Protein AF-A0A813B7T8-F1 (afdb_monomer)

Radius of gyration: 35.09 Å; Cα contacts (8 Å, |Δi|>4): 91; chains: 1; bounding box: 96×83×102 Å

Organism: NCBI:txid1628268

Solvent-accessible surface area (backbone atoms only — not comparable to full-atom values): 11873 Å² total; per-residue (Å²): 136,86,87,90,90,82,89,86,90,88,86,82,91,86,83,85,88,79,93,78,91,80,88,78,88,69,75,72,79,74,74,77,79,78,48,71,67,61,52,51,54,51,50,45,54,50,50,44,50,49,47,52,53,43,45,52,53,26,47,54,49,45,55,53,49,50,57,48,29,74,74,40,53,82,84,36,57,78,49,55,68,56,54,49,52,44,52,54,46,53,54,51,45,54,43,56,32,50,39,92,95,56,81,67,40,56,66,61,51,53,52,46,66,63,15,71,78,39,75,65,48,39,52,51,51,43,62,75,43,48,84,48,41,62,54,54,43,47,53,48,43,73,58,41,49,66,55,41,52,50,41,34,49,51,28,49,52,51,48,53,52,53,52,50,50,56,50,50,61,68,51,66,78,73,65,83,78,75,81,79,78,81,78,76,80,81,78,81,86,82,83,133

Mean predicted aligned error: 14.73 Å

Nearest PDB structures (foldseek):
  5vlr-assembly2_B  TM=2.872E-01  e=6.412E-01  Homo sapiens
  8ts8-assembly1_B  TM=2.876E-01  e=8.250E-01  Homo sapiens
  6g6w-assembly1_B  TM=3.194E-01  e=1.235E+00  Bos taurus
  6ocu-assembly1_B  TM=2.953E-01  e=1.009E+00  Bos taurus
  9gcf-assembly1_B  TM=2.841E-01  e=1.174E+00  Bos taurus

pLDDT: mean 78.93, std 23.01, range [30.59, 97.62]

Sequence (192 aa):
MPCHTRQQGRQEATGEKPAGKQGGNGKGKAKPKSSAASKHNKEQEKKAKELLCMLERSQQIVDRVVGEADRFPSEWTWCKPLLQEFRCKQEEFQKTLNPAGAEDLTEFINEFRLSIITPAALKDLKKNHKDNYFQLLSVFIDRCNSICEQMNHTASKIDNMAKAMMTASAGSVAGTPKPKKKTRKATGLVKQ

Secondary structure (DSSP, 8-state):
-----------------------------------HHHHHHHHHHHHHHHHHHHHHHHHHHHHHHHHHHHHSTTTTTTHHHHHHHHHHHHHHHHHHHS-TTS---HHHHHHHHHHTT-HHHHHHHHHHHTTHHHHHHHHHHHHHHHHHHHHHHHHHHHHHHHHHHHHHHHHTTS------------PPP---

Structure (mmCIF, N/CA/C/O backbone):
data_AF-A0A813B7T8-F1
#
_entry.id   AF-A0A813B7T8-F1
#
loop_
_atom_site.group_PDB
_atom_site.id
_atom_site.type_symbol
_atom_site.label_atom_id
_atom_site.label_alt_id
_atom_site.label_comp_id
_atom_site.label_asym_id
_atom_site.label_entity_id
_atom_site.label_seq_id
_atom_site.pdbx_PDB_ins_code
_atom_site.Cartn_x
_atom_site.Cartn_y
_atom_site.Cartn_z
_atom_site.occupancy
_atom_site.B_iso_or_equiv
_atom_site.auth_seq_id
_atom_site.auth_comp_id
_atom_site.auth_asym_id
_atom_site.auth_atom_id
_atom_site.pdbx_PDB_model_num
ATOM 1 N N . MET A 1 1 ? -6.496 53.413 29.554 1.00 43.94 1 MET A N 1
ATOM 2 C CA . MET A 1 1 ? -5.719 54.314 30.443 1.00 43.94 1 MET A CA 1
ATOM 3 C C . MET A 1 1 ? -6.708 55.311 31.037 1.00 43.94 1 MET A C 1
ATOM 5 O O . MET A 1 1 ? -7.502 55.771 30.222 1.00 43.94 1 MET A O 1
ATOM 9 N N . PRO A 1 2 ? -6.765 55.604 32.359 1.00 46.81 2 PRO A N 1
ATOM 10 C CA . PRO A 1 2 ? -5.701 55.613 33.396 1.00 46.81 2 PRO A CA 1
ATOM 11 C C . PRO A 1 2 ? -5.949 54.609 34.566 1.00 46.81 2 PRO A C 1
ATOM 13 O O . PRO A 1 2 ? -7.071 54.148 34.728 1.00 46.81 2 PRO A O 1
ATOM 16 N N . CYS A 1 3 ? -4.963 54.027 35.278 1.00 33.94 3 CYS A N 1
ATOM 17 C CA . CYS A 1 3 ? -3.905 54.535 36.197 1.00 33.94 3 CYS A CA 1
ATOM 18 C C . CYS A 1 3 ? -4.458 55.022 37.567 1.00 33.94 3 CYS A C 1
ATOM 20 O O . CYS A 1 3 ? -5.047 56.090 37.629 1.00 33.94 3 CYS A O 1
ATOM 22 N N . HIS A 1 4 ? -4.544 54.150 38.589 1.00 43.06 4 HIS A N 1
ATOM 23 C CA . HIS A 1 4 ? -3.611 53.919 39.728 1.00 43.06 4 HIS A CA 1
ATOM 24 C C . HIS A 1 4 ? -3.682 54.924 40.908 1.00 43.06 4 HIS A C 1
ATOM 26 O O . HIS A 1 4 ? -3.376 56.099 40.735 1.00 43.06 4 HIS A O 1
ATOM 32 N N . THR A 1 5 ? -3.915 54.393 42.128 1.00 45.44 5 THR A N 1
ATOM 33 C CA . THR A 1 5 ? -3.073 54.511 43.362 1.00 45.44 5 THR A CA 1
ATOM 34 C C . THR A 1 5 ? -3.855 54.795 44.662 1.00 45.44 5 THR A C 1
ATOM 36 O O . THR A 1 5 ? -4.461 55.854 44.782 1.00 45.44 5 THR A O 1
ATOM 39 N N . ARG A 1 6 ? -3.720 53.914 45.678 1.00 37.28 6 ARG A N 1
ATOM 40 C CA . ARG A 1 6 ? -3.535 54.237 47.126 1.00 37.28 6 ARG A CA 1
ATOM 41 C C . ARG A 1 6 ? -3.150 52.945 47.893 1.00 37.28 6 ARG A C 1
ATOM 43 O O . ARG A 1 6 ? -3.913 51.991 47.841 1.00 37.28 6 ARG A O 1
ATOM 50 N N . GLN A 1 7 ? -1.883 52.739 48.301 1.00 39.69 7 GLN A N 1
ATOM 51 C CA . GLN A 1 7 ? -1.294 52.972 49.652 1.00 39.69 7 GLN A CA 1
ATOM 52 C C . GLN A 1 7 ? -2.130 52.398 50.817 1.00 39.69 7 GLN A C 1
ATOM 54 O O . GLN A 1 7 ? -3.322 52.658 50.854 1.00 39.69 7 GLN A O 1
ATOM 59 N N . GLN A 1 8 ? -1.625 51.731 51.865 1.00 39.25 8 GLN A N 1
ATOM 60 C CA . GLN A 1 8 ? -0.298 51.292 52.341 1.00 39.25 8 GLN A CA 1
ATOM 61 C C . GLN A 1 8 ? -0.569 50.484 53.641 1.00 39.25 8 GLN A C 1
ATOM 63 O O . GLN A 1 8 ? -1.539 50.786 54.332 1.00 39.25 8 GLN A O 1
ATOM 68 N N . GLY A 1 9 ? 0.274 49.520 54.029 1.00 32.94 9 GLY A N 1
ATOM 69 C CA . GLY A 1 9 ? 0.155 48.858 55.339 1.00 32.94 9 GLY A CA 1
ATOM 70 C C . GLY A 1 9 ? 1.194 47.761 55.567 1.00 32.94 9 GLY A C 1
ATOM 71 O O . GLY A 1 9 ? 1.014 46.629 55.144 1.00 32.94 9 GLY A O 1
ATOM 72 N N . ARG A 1 10 ? 2.301 48.143 56.204 1.00 34.12 10 ARG A N 1
ATOM 73 C CA . ARG A 1 10 ? 3.525 47.387 56.507 1.00 34.12 10 ARG A CA 1
ATOM 74 C C . ARG A 1 10 ? 3.410 46.700 57.874 1.00 34.12 10 ARG A C 1
ATOM 76 O O . ARG A 1 10 ? 3.068 47.391 58.824 1.00 34.12 10 ARG A O 1
ATOM 83 N N . GLN A 1 11 ? 3.801 45.429 57.993 1.00 40.53 11 GLN A N 1
ATOM 84 C CA . GLN A 1 11 ? 4.390 44.848 59.213 1.00 40.53 11 GLN A CA 1
ATOM 85 C C . GLN A 1 11 ? 5.436 43.783 58.833 1.00 40.53 11 GLN A C 1
ATOM 87 O O . GLN A 1 11 ? 5.240 42.994 57.912 1.00 40.53 11 GLN A O 1
ATOM 92 N N . GLU A 1 12 ? 6.579 43.854 59.512 1.00 34.75 12 GLU A N 1
ATOM 93 C CA . GLU A 1 12 ? 7.837 43.138 59.284 1.00 34.75 12 GLU A CA 1
ATOM 94 C C . GLU A 1 12 ? 8.031 41.941 60.232 1.00 34.75 12 GLU A C 1
ATOM 96 O O . GLU A 1 12 ? 7.598 41.977 61.377 1.00 34.75 12 GLU A O 1
ATOM 101 N N . ALA A 1 13 ? 8.810 40.976 59.727 1.00 37.22 13 ALA A N 1
ATOM 102 C CA . ALA A 1 13 ? 9.841 40.161 60.384 1.00 37.22 13 ALA A CA 1
ATOM 103 C C . ALA A 1 13 ? 9.493 39.183 61.526 1.00 37.22 13 ALA A C 1
ATOM 105 O O . ALA A 1 13 ? 9.175 39.556 62.648 1.00 37.22 13 ALA A O 1
ATOM 106 N N . THR A 1 14 ? 9.734 37.901 61.234 1.00 34.16 14 THR A N 1
ATOM 107 C CA . THR A 1 14 ? 10.531 36.875 61.963 1.00 34.16 14 THR A CA 1
ATOM 108 C C . THR A 1 14 ? 10.205 35.553 61.245 1.00 34.16 14 THR A C 1
ATOM 110 O O . THR A 1 14 ? 9.059 35.313 60.897 1.00 34.16 14 THR A O 1
ATOM 113 N N . GLY A 1 15 ? 11.106 34.686 60.804 1.00 30.59 15 GLY A N 1
ATOM 114 C CA . GLY A 1 15 ? 12.371 34.230 61.351 1.00 30.59 15 GLY A CA 1
ATOM 115 C C . GLY A 1 15 ? 12.333 32.698 61.222 1.00 30.59 15 GLY A C 1
ATOM 116 O O . GLY A 1 15 ? 11.360 32.076 61.623 1.00 30.59 15 GLY A O 1
ATOM 117 N N . GLU A 1 16 ? 13.375 32.127 60.623 1.00 33.06 16 GLU A N 1
ATOM 118 C CA . GLU A 1 16 ? 13.774 30.711 60.702 1.00 33.06 16 GLU A CA 1
ATOM 119 C C . GLU A 1 16 ? 13.027 29.607 59.921 1.00 33.06 16 GLU A C 1
ATOM 121 O O . GLU A 1 16 ? 11.905 29.180 60.173 1.00 33.06 16 GLU A O 1
ATOM 126 N N . LYS A 1 17 ? 13.810 29.042 58.997 1.00 46.12 17 LYS A N 1
ATOM 127 C CA . LYS A 1 17 ? 13.754 27.674 58.478 1.00 46.12 17 LYS A CA 1
ATOM 128 C C . LYS A 1 17 ? 14.126 26.699 59.609 1.00 46.12 17 LYS A C 1
ATOM 130 O O . LYS A 1 17 ? 15.124 26.954 60.278 1.00 46.12 17 LYS A O 1
ATOM 135 N N . PRO A 1 18 ? 13.516 25.504 59.672 1.00 43.66 18 PRO A N 1
ATOM 136 C CA . PRO A 1 18 ? 14.306 24.326 60.012 1.00 43.66 18 PRO A CA 1
ATOM 137 C C . PRO A 1 18 ? 14.247 23.269 58.911 1.00 43.66 18 PRO A C 1
ATOM 139 O O . PRO A 1 18 ? 13.221 22.994 58.290 1.00 43.66 18 PRO A O 1
ATOM 142 N N . ALA A 1 19 ? 15.410 22.672 58.678 1.00 45.69 19 ALA A N 1
ATOM 143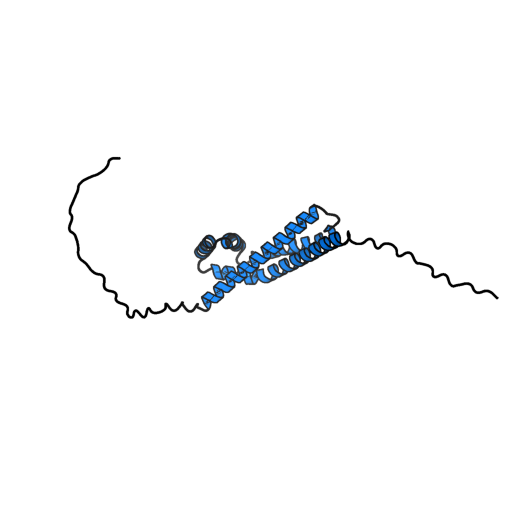 C CA . ALA A 1 19 ? 15.578 21.467 57.894 1.00 45.69 19 ALA A CA 1
ATOM 144 C C . ALA A 1 19 ? 14.919 20.274 58.604 1.00 45.69 19 ALA A C 1
ATOM 146 O O . ALA A 1 19 ? 15.177 20.024 59.777 1.00 45.69 19 ALA A O 1
ATOM 147 N N . GLY A 1 20 ? 14.132 19.498 57.859 1.00 34.22 20 GLY A N 1
ATOM 148 C CA . GLY A 1 20 ? 13.599 18.209 58.288 1.00 34.22 20 GLY A CA 1
ATOM 149 C C . GLY A 1 20 ? 13.654 17.206 57.141 1.00 34.22 20 GLY A C 1
ATOM 150 O O . GLY A 1 20 ? 12.730 17.105 56.341 1.00 34.22 20 GLY A O 1
ATOM 151 N N . LYS A 1 21 ? 14.767 16.471 57.041 1.00 43.16 21 LYS A N 1
ATOM 152 C CA . LYS A 1 21 ? 14.842 15.188 56.331 1.00 43.16 21 LYS A CA 1
ATOM 153 C C . LYS A 1 21 ? 14.164 14.143 57.219 1.00 43.16 21 LYS A C 1
ATOM 155 O O . LYS A 1 21 ? 14.711 13.865 58.276 1.00 43.16 21 LYS A O 1
ATOM 160 N N . GLN A 1 22 ? 13.084 13.510 56.759 1.00 35.53 22 GLN A N 1
ATOM 161 C CA . GLN A 1 22 ? 12.871 12.061 56.917 1.00 35.53 22 GLN A CA 1
ATOM 162 C C . GLN A 1 22 ? 11.582 11.581 56.235 1.00 35.53 22 GLN A C 1
ATOM 164 O O . GLN A 1 22 ? 10.497 12.089 56.485 1.00 35.53 22 GLN A O 1
ATOM 169 N N . GLY A 1 23 ? 11.724 10.524 55.431 1.00 39.44 23 GLY A N 1
ATOM 170 C CA . GLY A 1 23 ? 10.791 9.397 55.495 1.00 39.44 23 GLY A CA 1
ATOM 171 C C . GLY A 1 23 ? 9.448 9.520 54.780 1.00 39.44 23 GLY A C 1
ATOM 172 O O . GLY A 1 23 ? 8.429 9.170 55.356 1.00 39.44 23 GLY A O 1
ATOM 173 N N . GLY A 1 24 ? 9.426 9.927 53.511 1.00 34.28 24 GLY A N 1
ATOM 174 C CA . GLY A 1 24 ? 8.257 9.735 52.650 1.00 34.28 24 GLY A CA 1
ATOM 175 C C . GLY A 1 24 ? 8.488 8.587 51.677 1.00 34.28 24 GLY A C 1
ATOM 176 O O . GLY A 1 24 ? 8.943 8.827 50.562 1.00 34.28 24 GLY A O 1
ATOM 177 N N . ASN A 1 25 ? 8.194 7.351 52.090 1.00 41.69 25 ASN A N 1
ATOM 178 C CA . ASN A 1 25 ? 8.176 6.169 51.226 1.00 41.69 25 ASN A CA 1
ATOM 179 C C . ASN A 1 25 ? 7.028 6.321 50.207 1.00 41.69 25 ASN A C 1
ATOM 181 O O . ASN A 1 25 ? 5.926 5.798 50.376 1.00 41.69 25 ASN A O 1
ATOM 185 N N . GLY A 1 26 ? 7.260 7.145 49.187 1.00 43.03 26 GLY A N 1
ATOM 186 C CA . GLY A 1 26 ? 6.320 7.418 48.117 1.00 43.03 26 GLY A CA 1
ATOM 187 C C . GLY A 1 26 ? 6.171 6.169 47.272 1.00 43.03 26 GLY A C 1
ATOM 188 O O . GLY A 1 26 ? 6.999 5.921 46.400 1.00 43.03 26 GLY A O 1
ATOM 189 N N . LYS A 1 27 ? 5.117 5.393 47.567 1.00 47.03 27 LYS A N 1
ATOM 190 C CA . LYS A 1 27 ? 4.526 4.353 46.716 1.00 47.03 27 LYS A CA 1
ATOM 191 C C . LYS A 1 27 ? 4.869 4.623 45.254 1.00 47.03 27 LYS A C 1
ATOM 193 O O . LYS A 1 27 ? 4.259 5.486 44.618 1.00 47.03 27 LYS A O 1
ATOM 198 N N . GLY A 1 28 ? 5.843 3.879 44.731 1.00 46.25 28 GLY A N 1
ATOM 199 C CA . GLY A 1 28 ? 6.090 3.828 43.303 1.00 46.25 28 GLY A CA 1
ATOM 200 C C . GLY A 1 28 ? 4.764 3.486 42.645 1.00 46.25 28 GLY A C 1
ATOM 201 O O . GLY A 1 28 ? 4.189 2.434 42.926 1.00 46.25 28 GLY A O 1
ATOM 202 N N . LYS A 1 29 ? 4.229 4.410 41.839 1.00 47.47 29 LYS A N 1
ATOM 203 C CA . LYS A 1 29 ? 3.073 4.141 40.986 1.00 47.47 29 LYS A CA 1
ATOM 204 C C . LYS A 1 29 ? 3.442 2.925 40.145 1.00 47.47 29 LYS A C 1
ATOM 206 O O . LYS A 1 29 ? 4.215 3.046 39.196 1.00 47.47 29 LYS A O 1
ATOM 211 N N . ALA A 1 30 ? 2.936 1.754 40.528 1.00 57.75 30 ALA A N 1
ATOM 212 C CA . ALA A 1 30 ? 3.062 0.557 39.726 1.00 57.75 30 ALA A CA 1
ATOM 213 C C . ALA A 1 30 ? 2.474 0.898 38.356 1.00 57.75 30 ALA A C 1
ATOM 215 O O . ALA A 1 30 ? 1.293 1.233 38.241 1.00 57.75 30 ALA A O 1
ATOM 216 N N . LYS A 1 31 ? 3.333 0.903 37.330 1.00 59.47 31 LYS A N 1
ATOM 217 C CA . LYS A 1 31 ? 2.910 1.045 35.936 1.00 59.47 31 LYS A CA 1
ATOM 218 C C . LYS A 1 31 ? 1.777 0.033 35.716 1.00 59.47 31 LYS A C 1
ATOM 220 O O . LYS A 1 31 ? 1.976 -1.134 36.064 1.00 59.47 31 LYS A O 1
ATOM 225 N N . PRO A 1 32 ? 0.615 0.437 35.178 1.00 53.53 32 PRO A N 1
ATOM 226 C CA . PRO A 1 32 ? -0.471 -0.501 34.939 1.00 53.53 32 PRO A CA 1
ATOM 227 C C . PRO A 1 32 ? 0.061 -1.657 34.090 1.00 53.53 32 PRO A C 1
ATOM 229 O O . PRO A 1 32 ? 0.674 -1.427 33.042 1.00 53.53 32 PRO A O 1
ATOM 232 N N . LYS A 1 33 ? -0.124 -2.898 34.557 1.00 59.72 33 LYS A N 1
ATOM 233 C CA . LYS A 1 33 ? 0.150 -4.099 33.761 1.00 59.72 33 LYS A CA 1
ATOM 234 C C . LYS A 1 33 ? -0.740 -3.995 32.521 1.00 59.72 33 LYS A C 1
ATOM 236 O O . LYS A 1 33 ? -1.956 -4.098 32.629 1.00 59.72 33 LYS A O 1
ATOM 241 N N . SER A 1 34 ? -0.136 -3.703 31.369 1.00 62.03 34 SER A N 1
ATOM 242 C CA . SER A 1 34 ? -0.833 -3.652 30.081 1.00 62.03 34 SER A CA 1
ATOM 243 C C . SER A 1 34 ? -1.629 -4.948 29.903 1.00 62.03 34 SER A C 1
ATOM 245 O O . SER A 1 34 ? -1.054 -6.038 29.968 1.00 62.03 34 SER A O 1
ATOM 247 N N . SER A 1 35 ? -2.950 -4.822 29.754 1.00 77.94 35 SER A N 1
ATOM 248 C CA . SER A 1 35 ? -3.846 -5.956 29.529 1.00 77.94 35 SER A CA 1
ATOM 249 C C . SER A 1 35 ? -3.524 -6.633 28.192 1.00 77.94 35 SER A C 1
ATOM 251 O O . SER A 1 35 ? -3.005 -5.995 27.274 1.00 77.94 35 SER A O 1
ATOM 253 N N . ALA A 1 36 ? -3.837 -7.925 28.056 1.00 75.69 36 ALA A N 1
ATOM 254 C CA . ALA A 1 36 ? -3.614 -8.663 26.809 1.00 75.69 36 ALA A CA 1
ATOM 255 C C . ALA A 1 36 ? -4.316 -7.995 25.606 1.00 75.69 36 ALA A C 1
ATOM 257 O O . ALA A 1 36 ? -3.698 -7.827 24.558 1.00 75.69 36 ALA A O 1
ATOM 258 N N . ALA A 1 37 ? -5.542 -7.493 25.801 1.00 75.81 37 ALA A N 1
ATOM 259 C CA . ALA A 1 37 ? -6.275 -6.719 24.796 1.00 75.81 37 ALA A CA 1
ATOM 260 C C . ALA A 1 37 ? -5.533 -5.433 24.381 1.00 75.81 37 ALA A C 1
ATOM 262 O O . ALA A 1 37 ? -5.441 -5.109 23.202 1.00 75.81 37 ALA A O 1
ATOM 263 N N . SER A 1 38 ? -4.913 -4.726 25.333 1.00 82.44 38 SER A N 1
ATOM 264 C CA . SER A 1 38 ? -4.112 -3.532 25.033 1.00 82.44 38 SER A CA 1
ATOM 265 C C . SER A 1 38 ? -2.864 -3.847 24.199 1.00 82.44 38 SER A C 1
ATOM 267 O O . SER A 1 38 ? -2.454 -3.003 23.399 1.00 82.44 38 SER A O 1
ATOM 269 N N . LYS A 1 39 ? -2.257 -5.030 24.368 1.00 86.88 39 LYS A N 1
ATOM 270 C CA . LYS A 1 39 ? -1.124 -5.469 23.538 1.00 86.88 39 LYS A CA 1
ATOM 271 C C . LYS A 1 39 ? -1.574 -5.840 22.128 1.00 86.88 39 LYS A C 1
ATOM 273 O O . LYS A 1 39 ? -1.001 -5.320 21.177 1.00 86.88 39 LYS A O 1
ATOM 278 N N . HIS A 1 40 ? -2.629 -6.644 22.010 1.00 89.00 40 HIS A N 1
ATOM 279 C CA . HIS A 1 40 ? -3.184 -7.070 20.724 1.00 89.00 40 HIS A CA 1
ATOM 280 C C . HIS A 1 40 ? -3.592 -5.877 19.845 1.00 89.00 40 HIS A C 1
ATOM 282 O O . HIS A 1 40 ? -3.155 -5.762 18.704 1.00 89.00 40 HIS A O 1
ATOM 288 N N . ASN A 1 41 ? -4.313 -4.909 20.414 1.00 90.81 41 ASN A N 1
ATOM 289 C CA . ASN A 1 41 ? -4.733 -3.698 19.705 1.00 90.81 41 ASN A CA 1
ATOM 290 C C . ASN A 1 41 ? -3.538 -2.868 19.204 1.00 90.81 41 ASN A C 1
ATOM 292 O O . ASN A 1 41 ? -3.554 -2.299 18.112 1.00 90.81 41 ASN A O 1
ATOM 296 N N . LYS A 1 42 ? -2.463 -2.805 19.999 1.00 91.06 42 LYS A N 1
ATOM 297 C CA . LYS A 1 42 ? -1.228 -2.119 19.605 1.00 91.06 42 LYS A CA 1
ATOM 298 C C . LYS A 1 42 ? -0.522 -2.843 18.455 1.00 91.06 42 LYS A C 1
ATOM 300 O O . LYS A 1 42 ? 0.048 -2.180 17.591 1.00 91.06 42 LYS A O 1
ATOM 305 N N . GLU A 1 43 ? -0.547 -4.172 18.446 1.00 94.56 43 GLU A N 1
ATOM 306 C CA . GLU A 1 43 ? 0.011 -4.994 17.369 1.00 94.56 43 GLU A CA 1
ATOM 307 C C . GLU A 1 43 ? -0.793 -4.865 16.074 1.00 94.56 43 GLU A C 1
ATOM 309 O O . GLU A 1 43 ? -0.184 -4.681 15.023 1.00 94.56 43 GLU A O 1
ATOM 314 N N . GLN A 1 44 ? -2.129 -4.857 16.141 1.00 94.38 44 GLN A N 1
ATOM 315 C CA . GLN A 1 44 ? -2.987 -4.613 14.976 1.00 94.38 44 GLN A CA 1
ATOM 316 C C . GLN A 1 44 ? -2.683 -3.255 14.337 1.00 94.38 44 GLN A C 1
ATOM 318 O O . GLN A 1 44 ? -2.382 -3.177 13.150 1.00 94.38 44 GLN A O 1
ATOM 323 N N . GLU A 1 45 ? -2.665 -2.175 15.121 1.00 95.62 45 GLU A N 1
ATOM 324 C CA . GLU A 1 45 ? -2.351 -0.851 14.576 1.00 95.62 45 GLU A CA 1
ATOM 325 C C . GLU A 1 45 ? -0.938 -0.782 13.989 1.00 95.62 45 GLU A C 1
ATOM 327 O O . GLU A 1 45 ? -0.729 -0.168 12.942 1.00 95.62 45 GLU A O 1
ATOM 332 N N . LYS A 1 46 ? 0.036 -1.418 14.649 1.00 96.19 46 LYS A N 1
ATOM 333 C CA . LYS A 1 46 ? 1.403 -1.509 14.136 1.00 96.19 46 LYS A CA 1
ATOM 334 C C . LYS A 1 46 ? 1.425 -2.228 12.784 1.00 96.19 46 LYS A C 1
ATOM 336 O O . LYS A 1 46 ? 1.986 -1.685 11.838 1.00 96.19 46 LYS A O 1
ATOM 341 N N . LYS A 1 47 ? 0.784 -3.392 12.676 1.00 96.94 47 LYS A N 1
ATOM 342 C CA . LYS A 1 47 ? 0.750 -4.186 11.444 1.00 96.94 47 LYS A CA 1
ATOM 343 C C . LYS A 1 47 ? 0.034 -3.446 10.313 1.00 96.94 47 LYS A C 1
ATOM 345 O O . LYS A 1 47 ? 0.544 -3.390 9.202 1.00 96.94 47 LYS A O 1
ATOM 350 N N . ALA A 1 48 ? -1.091 -2.790 10.596 1.00 97.19 48 ALA A N 1
ATOM 351 C CA . ALA A 1 48 ? -1.787 -1.978 9.601 1.00 97.19 48 ALA A CA 1
ATOM 352 C C . ALA A 1 48 ? -0.921 -0.808 9.091 1.00 97.19 48 ALA A C 1
ATOM 354 O O . ALA A 1 48 ? -0.861 -0.562 7.887 1.00 97.19 48 ALA A O 1
ATOM 355 N N . LYS A 1 49 ? -0.192 -0.123 9.986 1.00 96.88 49 LYS A N 1
ATOM 356 C CA . LYS A 1 49 ? 0.785 0.916 9.608 1.00 96.88 49 LYS A CA 1
ATOM 357 C C . LYS A 1 49 ? 1.922 0.358 8.757 1.00 96.88 49 LYS A C 1
ATOM 359 O O . LYS A 1 49 ? 2.330 1.005 7.797 1.00 96.88 49 LYS A O 1
ATOM 364 N N . GLU A 1 50 ? 2.434 -0.822 9.097 1.00 96.75 50 GLU A N 1
ATOM 365 C CA . GLU A 1 50 ? 3.484 -1.495 8.327 1.00 96.75 50 GLU A CA 1
ATOM 366 C C . GLU A 1 50 ? 3.012 -1.834 6.910 1.00 96.75 50 GLU A C 1
ATOM 368 O O . GLU A 1 50 ? 3.740 -1.549 5.960 1.00 96.75 50 GLU A O 1
ATOM 373 N N . LEU A 1 51 ? 1.786 -2.346 6.753 1.00 97.06 51 LEU A N 1
ATOM 374 C CA . LEU A 1 51 ? 1.191 -2.608 5.439 1.00 97.06 51 LEU A CA 1
ATOM 375 C C . LEU A 1 51 ? 1.050 -1.326 4.612 1.00 97.06 51 LEU A C 1
ATOM 377 O O . LEU A 1 51 ? 1.464 -1.300 3.456 1.00 97.06 51 LEU A O 1
ATOM 381 N N . LEU A 1 52 ? 0.543 -0.238 5.198 1.00 95.75 52 LEU A N 1
ATOM 382 C CA . LEU A 1 52 ? 0.450 1.045 4.492 1.00 95.75 52 LEU A CA 1
ATOM 383 C C . LEU A 1 52 ? 1.824 1.598 4.101 1.00 95.75 52 LEU A C 1
ATOM 385 O O . LEU A 1 52 ? 2.020 2.020 2.966 1.00 95.75 52 LEU A O 1
ATOM 389 N N . CYS A 1 53 ? 2.799 1.546 5.007 1.00 95.25 53 CYS A N 1
ATOM 390 C CA . CYS A 1 53 ? 4.169 1.968 4.720 1.00 95.25 53 CYS A CA 1
ATOM 391 C C . CYS A 1 53 ? 4.821 1.118 3.617 1.00 95.25 53 CYS A C 1
ATOM 393 O O . CYS A 1 53 ? 5.633 1.616 2.835 1.00 95.25 53 CYS A O 1
ATOM 395 N N . MET A 1 54 ? 4.492 -0.173 3.559 1.00 95.56 54 MET A N 1
ATOM 396 C CA . MET A 1 54 ? 4.940 -1.078 2.507 1.00 95.56 54 MET A CA 1
ATOM 397 C C . MET A 1 54 ? 4.337 -0.694 1.148 1.00 95.56 54 MET A C 1
ATOM 399 O O . MET A 1 54 ? 5.077 -0.598 0.169 1.00 95.56 54 MET A O 1
ATOM 403 N N . LEU A 1 55 ? 3.032 -0.412 1.095 1.00 95.25 55 LEU A N 1
ATOM 404 C CA . LEU A 1 55 ? 2.353 0.044 -0.121 1.00 95.25 55 LEU A CA 1
ATOM 405 C C . LEU A 1 55 ? 2.933 1.365 -0.638 1.00 95.25 55 LEU A C 1
ATOM 407 O O . LEU A 1 55 ? 3.294 1.448 -1.808 1.00 95.25 55 LEU A O 1
ATOM 411 N N . GLU A 1 56 ? 3.097 2.359 0.236 1.00 94.69 56 GLU A N 1
ATOM 412 C CA . GLU A 1 56 ? 3.647 3.670 -0.135 1.00 94.69 56 GLU A CA 1
ATOM 413 C C . GLU A 1 56 ? 5.078 3.568 -0.670 1.00 94.69 56 GLU A C 1
ATOM 415 O O . GLU A 1 56 ? 5.404 4.133 -1.713 1.00 94.69 56 GLU A O 1
ATOM 420 N N . ARG A 1 57 ? 5.946 2.784 -0.016 1.00 95.75 57 ARG A N 1
ATOM 421 C CA . ARG A 1 57 ? 7.303 2.548 -0.538 1.00 95.75 57 ARG A CA 1
ATOM 422 C C . ARG A 1 57 ? 7.287 1.841 -1.887 1.00 95.75 57 ARG A C 1
ATOM 424 O O . ARG A 1 57 ? 8.079 2.190 -2.760 1.00 95.75 57 ARG A O 1
ATOM 431 N N . SER A 1 58 ? 6.403 0.862 -2.056 1.00 97.38 58 SER A N 1
ATOM 432 C CA . SER A 1 58 ? 6.253 0.142 -3.322 1.00 97.38 58 SER A CA 1
ATOM 433 C C . SER A 1 58 ? 5.833 1.090 -4.443 1.00 97.38 58 SER A C 1
ATOM 435 O O . SER A 1 58 ? 6.410 1.045 -5.528 1.00 97.38 58 SER A O 1
ATOM 437 N N . GLN A 1 59 ? 4.896 1.997 -4.154 1.00 97.00 59 GLN A N 1
ATOM 438 C CA . GLN A 1 59 ? 4.450 3.026 -5.087 1.00 97.00 59 GLN A CA 1
ATOM 439 C C . GLN A 1 59 ? 5.590 3.969 -5.478 1.00 97.00 59 GLN A C 1
ATOM 441 O O . GLN A 1 59 ? 5.862 4.135 -6.660 1.00 97.00 59 GLN A O 1
ATOM 446 N N . GLN A 1 60 ? 6.325 4.507 -4.503 1.00 96.81 60 GLN A N 1
ATOM 447 C CA . GLN A 1 60 ? 7.445 5.423 -4.754 1.00 96.81 60 GLN A CA 1
ATOM 448 C C . GLN A 1 60 ? 8.543 4.803 -5.630 1.00 96.81 60 GLN A C 1
ATOM 450 O O . GLN A 1 60 ? 9.131 5.480 -6.475 1.00 96.81 60 GLN A O 1
ATOM 455 N N . ILE A 1 61 ? 8.836 3.512 -5.438 1.00 96.81 61 ILE A N 1
ATOM 456 C CA . ILE A 1 61 ? 9.778 2.770 -6.287 1.00 96.81 61 ILE A CA 1
ATOM 457 C C . ILE A 1 61 ? 9.282 2.735 -7.732 1.00 96.81 61 ILE A C 1
ATOM 459 O O . ILE A 1 61 ? 10.053 3.014 -8.654 1.00 96.81 61 ILE A O 1
ATOM 463 N N . VAL A 1 62 ? 8.012 2.370 -7.916 1.00 97.00 62 VAL A N 1
ATOM 464 C CA . VAL A 1 62 ? 7.384 2.248 -9.231 1.00 97.00 62 VAL A CA 1
ATOM 465 C C . VAL A 1 62 ? 7.324 3.605 -9.922 1.00 97.00 62 VAL A C 1
ATOM 467 O O . VAL A 1 62 ? 7.777 3.701 -11.056 1.00 97.00 62 VAL A O 1
ATOM 470 N N . ASP A 1 63 ? 6.887 4.658 -9.233 1.00 97.06 63 ASP A N 1
ATOM 471 C CA . ASP A 1 63 ? 6.804 6.019 -9.777 1.00 97.06 63 ASP A CA 1
ATOM 472 C C . ASP A 1 63 ? 8.167 6.524 -10.252 1.00 97.06 63 ASP A C 1
ATOM 474 O O . ASP A 1 63 ? 8.293 7.087 -11.340 1.00 97.06 63 ASP A O 1
ATOM 478 N N . ARG A 1 64 ? 9.223 6.265 -9.472 1.00 95.12 64 ARG A N 1
ATOM 479 C CA . ARG A 1 64 ? 10.593 6.604 -9.868 1.00 95.12 64 ARG A CA 1
ATOM 480 C C . ARG A 1 64 ? 11.007 5.860 -11.138 1.00 95.12 64 ARG A C 1
ATOM 482 O O . ARG A 1 64 ? 11.594 6.467 -12.025 1.00 95.12 64 ARG A O 1
ATOM 489 N N . VAL A 1 65 ? 10.725 4.558 -11.230 1.00 94.19 65 VAL A N 1
ATOM 490 C CA . VAL A 1 65 ? 11.070 3.758 -12.418 1.00 94.19 65 VAL A CA 1
ATOM 491 C C . VAL A 1 65 ? 10.252 4.163 -13.637 1.00 94.19 65 VAL A C 1
ATOM 493 O O . VAL A 1 65 ? 10.811 4.216 -14.725 1.00 94.19 65 VAL A O 1
ATOM 496 N N . VAL A 1 66 ? 8.973 4.499 -13.474 1.00 94.75 66 VAL A N 1
ATOM 497 C CA . VAL A 1 66 ? 8.152 5.073 -14.550 1.00 94.75 66 VAL A CA 1
ATOM 498 C C . VAL A 1 66 ? 8.789 6.366 -15.057 1.00 94.75 66 VAL A C 1
ATOM 500 O O . VAL A 1 66 ? 9.017 6.494 -16.255 1.00 94.75 66 VAL A O 1
ATOM 503 N N . GLY A 1 67 ? 9.188 7.267 -14.153 1.00 93.31 67 GLY A N 1
ATOM 504 C CA . GLY A 1 67 ? 9.868 8.508 -14.528 1.00 93.31 67 GLY A CA 1
ATOM 505 C C . GLY A 1 67 ? 11.180 8.295 -15.293 1.00 93.31 67 GLY A C 1
ATOM 506 O O . GLY A 1 67 ? 11.483 9.056 -16.208 1.00 93.31 67 GLY A O 1
ATOM 507 N N . GLU A 1 68 ? 11.954 7.259 -14.963 1.00 91.38 68 GLU A N 1
ATOM 508 C CA . GLU A 1 68 ? 13.163 6.894 -15.717 1.00 91.38 68 GLU A CA 1
ATOM 509 C C . GLU A 1 68 ? 12.840 6.223 -17.061 1.00 91.38 68 GLU A C 1
ATOM 511 O O . GLU A 1 68 ? 13.468 6.531 -18.075 1.00 91.38 68 GLU A O 1
ATOM 516 N N . ALA A 1 69 ? 11.827 5.356 -17.097 1.00 91.31 69 ALA A N 1
ATOM 517 C CA . ALA A 1 69 ? 11.384 4.688 -18.314 1.00 91.31 69 ALA A CA 1
ATOM 518 C C . ALA A 1 69 ? 10.824 5.672 -19.347 1.00 91.31 69 ALA A C 1
ATOM 520 O O . ALA A 1 69 ? 11.057 5.498 -20.541 1.00 91.31 69 ALA A O 1
ATOM 521 N N . ASP A 1 70 ? 10.150 6.731 -18.902 1.00 92.31 70 ASP A N 1
ATOM 522 C CA . ASP A 1 70 ? 9.661 7.796 -19.778 1.00 92.31 70 ASP A CA 1
ATOM 523 C C . ASP A 1 70 ? 10.811 8.646 -20.345 1.00 92.31 70 ASP A C 1
ATOM 525 O O . ASP A 1 70 ? 10.733 9.122 -21.479 1.00 92.31 70 ASP A O 1
ATOM 529 N N . ARG A 1 71 ? 11.908 8.806 -19.590 1.00 92.19 71 ARG A N 1
ATOM 530 C CA . ARG A 1 71 ? 13.116 9.522 -20.040 1.00 92.19 71 ARG A CA 1
ATOM 531 C C . ARG A 1 71 ? 13.952 8.705 -21.025 1.00 92.19 71 ARG A C 1
ATOM 533 O O . ARG A 1 71 ? 14.475 9.271 -21.982 1.00 92.19 71 ARG A O 1
ATOM 540 N N . PHE A 1 72 ? 14.073 7.395 -20.805 1.00 88.75 72 PHE A N 1
ATOM 541 C CA . PHE A 1 72 ? 14.931 6.497 -21.590 1.00 88.75 72 PHE A CA 1
ATOM 542 C C . PHE A 1 72 ? 14.169 5.247 -22.083 1.00 88.75 72 PHE A C 1
ATOM 544 O O . PHE A 1 72 ? 14.516 4.112 -21.750 1.00 88.75 72 PHE A O 1
ATOM 551 N N . PRO A 1 73 ? 13.130 5.400 -22.920 1.00 87.81 73 PRO A N 1
ATOM 552 C CA . PRO A 1 73 ? 12.171 4.328 -23.207 1.00 87.81 73 PRO A CA 1
ATOM 553 C C . PRO A 1 73 ? 12.763 3.076 -23.865 1.00 87.81 73 PRO A C 1
ATOM 555 O O . PRO A 1 73 ? 12.237 1.980 -23.667 1.00 87.81 73 PRO A O 1
ATOM 558 N N . SER A 1 74 ? 13.845 3.206 -24.637 1.00 89.31 74 SER A N 1
ATOM 559 C CA . SER A 1 74 ? 14.541 2.074 -25.266 1.00 89.31 74 SER A CA 1
ATOM 560 C C . SER A 1 74 ? 15.290 1.209 -24.250 1.00 89.31 74 SER A C 1
ATOM 562 O O . SER A 1 74 ? 15.276 -0.019 -24.353 1.00 89.31 74 SER A O 1
ATOM 564 N N . GLU A 1 75 ? 15.911 1.833 -23.251 1.00 87.44 75 GLU A N 1
ATOM 565 C CA . GLU A 1 75 ? 16.740 1.148 -22.259 1.00 87.44 75 GLU A CA 1
ATOM 566 C C . GLU A 1 75 ? 15.888 0.472 -21.167 1.00 87.44 75 GLU A C 1
ATOM 568 O O . GLU A 1 75 ? 16.296 -0.524 -20.570 1.00 87.44 75 GLU A O 1
ATOM 573 N N . TRP A 1 76 ? 14.661 0.959 -20.961 1.00 92.00 76 TRP A N 1
ATOM 574 C CA . TRP A 1 76 ? 13.738 0.492 -19.921 1.00 92.00 76 TRP A CA 1
ATOM 575 C C . TRP A 1 76 ? 12.605 -0.403 -20.444 1.00 92.00 76 TRP A C 1
ATOM 577 O O . TRP A 1 76 ? 11.637 -0.681 -19.741 1.00 92.00 76 TRP A O 1
ATOM 587 N N . THR A 1 77 ? 12.703 -0.925 -21.668 1.00 90.44 77 THR A N 1
ATOM 588 C CA . THR A 1 77 ? 11.660 -1.793 -22.260 1.00 90.44 77 THR A CA 1
ATOM 589 C C . THR A 1 77 ? 11.303 -3.018 -21.406 1.00 90.44 77 THR A C 1
ATOM 591 O O . THR A 1 77 ? 10.149 -3.452 -21.414 1.00 90.44 77 THR A O 1
ATOM 594 N N . TRP A 1 78 ? 12.257 -3.534 -20.626 1.00 91.75 78 TRP A N 1
ATOM 595 C CA . TRP A 1 78 ? 12.086 -4.671 -19.718 1.00 91.75 78 TRP A CA 1
ATOM 596 C C . TRP A 1 78 ? 11.091 -4.414 -18.577 1.00 91.75 78 TRP A C 1
ATOM 598 O O . TRP A 1 78 ? 10.512 -5.367 -18.056 1.00 91.75 78 TRP A O 1
ATOM 608 N N . CYS A 1 79 ? 10.877 -3.157 -18.166 1.00 93.50 79 CYS A N 1
ATOM 609 C CA . CYS A 1 79 ? 10.058 -2.858 -16.989 1.00 93.50 79 CYS A CA 1
ATOM 610 C C . CYS A 1 79 ? 8.556 -2.892 -17.295 1.00 93.50 79 CYS A C 1
ATOM 612 O O . CYS A 1 79 ? 7.758 -3.100 -16.385 1.00 93.50 79 CYS A O 1
ATOM 614 N N . LYS A 1 80 ? 8.153 -2.758 -18.567 1.00 92.75 80 LYS A N 1
ATOM 615 C CA . LYS A 1 80 ? 6.744 -2.746 -19.008 1.00 92.75 80 LYS A CA 1
ATOM 616 C C . LYS A 1 80 ? 5.890 -3.896 -18.443 1.00 92.75 80 LYS A C 1
ATOM 618 O O . LYS A 1 80 ? 4.856 -3.592 -17.848 1.00 92.75 80 LYS A O 1
ATO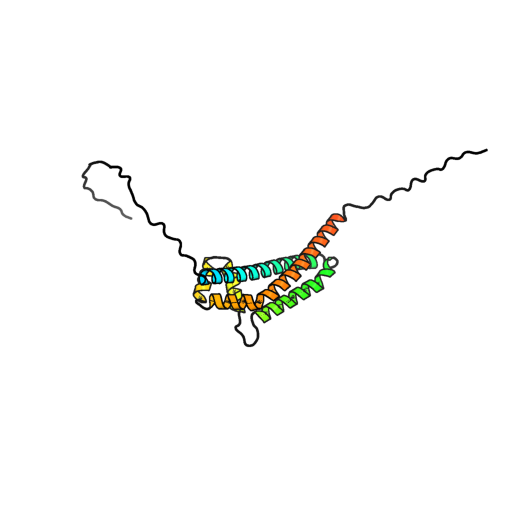M 623 N N . PRO A 1 81 ? 6.273 -5.185 -18.572 1.00 95.00 81 PRO A N 1
ATOM 624 C CA . PRO A 1 81 ? 5.487 -6.283 -18.006 1.00 95.00 81 PRO A CA 1
ATOM 625 C C . PRO A 1 81 ? 5.378 -6.217 -16.476 1.00 95.00 81 PRO A C 1
ATOM 627 O O . PRO A 1 81 ? 4.314 -6.497 -15.934 1.00 95.00 81 PRO A O 1
ATOM 630 N N . LEU A 1 82 ? 6.435 -5.790 -15.776 1.00 95.69 82 LEU A N 1
ATOM 631 C CA . LEU A 1 82 ? 6.433 -5.678 -14.313 1.00 95.69 82 LEU A CA 1
ATOM 632 C C . LEU A 1 82 ? 5.573 -4.504 -13.823 1.00 95.69 82 LEU A C 1
ATOM 634 O O . LEU A 1 82 ? 4.868 -4.628 -12.827 1.00 95.69 82 LEU A O 1
ATOM 638 N N . LEU A 1 83 ? 5.594 -3.377 -14.541 1.00 95.81 83 LEU A N 1
ATOM 639 C CA . LEU A 1 83 ? 4.713 -2.238 -14.277 1.00 95.81 83 LEU A CA 1
ATOM 640 C C . LEU A 1 83 ? 3.243 -2.614 -14.491 1.00 95.81 83 LEU A C 1
ATOM 642 O O . LEU A 1 83 ? 2.377 -2.182 -13.731 1.00 95.81 83 LEU A O 1
ATOM 646 N N . GLN A 1 84 ? 2.956 -3.438 -15.502 1.00 96.38 84 GLN A N 1
ATOM 647 C CA . GLN A 1 84 ? 1.610 -3.956 -15.721 1.00 96.38 84 GLN A CA 1
ATOM 648 C C . GLN A 1 84 ? 1.182 -4.915 -14.607 1.00 96.38 84 GLN A C 1
ATOM 650 O O . GLN A 1 84 ? 0.081 -4.775 -14.087 1.00 96.38 84 GLN A O 1
ATOM 655 N N . GLU A 1 85 ? 2.055 -5.839 -14.198 1.00 96.69 85 GLU A N 1
ATOM 656 C CA . GLU A 1 85 ? 1.801 -6.729 -13.060 1.00 96.69 85 GLU A CA 1
ATOM 657 C C . GLU A 1 85 ? 1.494 -5.926 -11.787 1.00 96.69 85 GLU A C 1
ATOM 659 O O . GLU A 1 85 ? 0.530 -6.223 -11.082 1.00 96.69 85 GLU A O 1
ATOM 664 N N . PHE A 1 86 ? 2.271 -4.873 -11.517 1.00 97.00 86 PHE A N 1
ATOM 665 C CA . PHE A 1 86 ? 2.043 -4.002 -10.370 1.00 97.00 86 PHE A CA 1
ATOM 666 C C . PHE A 1 86 ? 0.686 -3.286 -10.446 1.00 97.00 86 PHE A C 1
ATOM 668 O O . PHE A 1 86 ? -0.038 -3.267 -9.452 1.00 97.00 86 PHE A O 1
ATOM 675 N N . ARG A 1 87 ? 0.299 -2.767 -11.622 1.00 96.94 87 ARG A N 1
ATOM 676 C CA . ARG A 1 87 ? -1.027 -2.158 -11.833 1.00 96.94 87 ARG A CA 1
ATOM 677 C C . ARG A 1 87 ? -2.171 -3.138 -11.597 1.00 96.94 87 ARG A C 1
ATOM 679 O O . ARG A 1 87 ? -3.103 -2.802 -10.872 1.00 96.94 87 ARG A O 1
ATOM 686 N N . CYS A 1 88 ? -2.075 -4.365 -12.109 1.00 97.44 88 CYS A N 1
ATOM 687 C CA . CYS A 1 88 ? -3.079 -5.396 -11.832 1.00 97.44 88 CYS A CA 1
ATOM 688 C C . CYS A 1 88 ? -3.231 -5.636 -10.321 1.00 97.44 88 CYS A C 1
ATOM 690 O O . CYS A 1 88 ? -4.346 -5.717 -9.811 1.00 97.44 88 CYS A O 1
ATOM 692 N N . LYS A 1 89 ? -2.118 -5.665 -9.575 1.00 96.75 89 LYS A N 1
ATOM 693 C CA . LYS A 1 89 ? -2.154 -5.821 -8.114 1.00 96.75 89 LYS A CA 1
ATOM 694 C C . LYS A 1 89 ? -2.747 -4.614 -7.387 1.00 96.75 89 LYS A C 1
ATOM 696 O O . LYS A 1 89 ? -3.408 -4.798 -6.370 1.00 96.75 89 LYS A O 1
ATOM 701 N N . GLN A 1 90 ? -2.562 -3.396 -7.898 1.00 96.19 90 GLN A N 1
ATOM 702 C CA . GLN A 1 90 ? -3.252 -2.216 -7.366 1.00 96.19 90 GLN A CA 1
ATOM 703 C C . GLN A 1 90 ? -4.771 -2.334 -7.540 1.00 96.19 90 GLN A C 1
ATOM 705 O O . GLN A 1 90 ? -5.518 -2.040 -6.610 1.00 96.19 90 GLN A O 1
ATOM 710 N N . GLU A 1 91 ? -5.236 -2.792 -8.703 1.00 96.06 91 GLU A N 1
ATOM 711 C CA . GLU A 1 91 ? -6.664 -3.020 -8.947 1.00 96.06 91 GLU A CA 1
ATOM 712 C C . GLU A 1 91 ? -7.224 -4.127 -8.044 1.00 96.06 91 GLU A C 1
ATOM 714 O O . GLU A 1 91 ? -8.308 -3.982 -7.477 1.00 96.06 91 GLU A O 1
ATOM 719 N N . GLU A 1 92 ? -6.482 -5.222 -7.864 1.00 95.94 92 GLU A N 1
ATOM 720 C CA . GLU A 1 92 ? -6.828 -6.290 -6.919 1.00 95.94 92 GLU A CA 1
ATOM 721 C C . GLU A 1 92 ? -6.882 -5.782 -5.475 1.00 95.94 92 GLU A C 1
ATOM 723 O O . GLU A 1 92 ? -7.809 -6.124 -4.740 1.00 95.94 92 GLU A O 1
ATOM 728 N N . PHE A 1 93 ? -5.944 -4.923 -5.069 1.00 96.19 93 PHE A N 1
ATOM 729 C CA . PHE A 1 93 ? -5.955 -4.290 -3.753 1.00 96.19 93 PHE A CA 1
ATOM 730 C C . PHE A 1 93 ? -7.231 -3.462 -3.539 1.00 96.19 93 PHE A C 1
ATOM 732 O O . PHE A 1 93 ? -7.880 -3.608 -2.505 1.00 96.19 93 PHE A O 1
ATOM 739 N N . GLN A 1 94 ? -7.655 -2.667 -4.529 1.00 94.69 94 GLN A N 1
ATOM 740 C CA . GLN A 1 94 ? -8.908 -1.904 -4.436 1.00 94.69 94 GLN A CA 1
ATOM 741 C C . GLN A 1 94 ? -10.136 -2.818 -4.319 1.00 94.69 94 GLN A C 1
ATOM 743 O O . GLN A 1 94 ? -11.000 -2.597 -3.474 1.00 94.69 94 GLN A O 1
ATOM 748 N N . LYS A 1 95 ? -10.185 -3.908 -5.094 1.00 94.75 95 LYS A N 1
ATOM 749 C CA . LYS A 1 95 ? -11.252 -4.921 -4.980 1.00 94.75 95 LYS A CA 1
ATOM 750 C C . LYS A 1 95 ? -11.255 -5.621 -3.617 1.00 94.75 95 LYS A C 1
ATOM 752 O O . LYS A 1 95 ? -12.306 -6.014 -3.127 1.00 94.75 95 LYS A O 1
ATOM 757 N N . THR A 1 96 ? -10.085 -5.771 -3.001 1.00 94.75 96 THR A N 1
ATOM 758 C CA . THR A 1 96 ? -9.920 -6.397 -1.682 1.00 94.75 96 THR A CA 1
ATOM 759 C C . THR A 1 96 ? -10.396 -5.482 -0.547 1.00 94.75 96 THR A C 1
ATOM 761 O O . THR A 1 96 ? -10.889 -5.969 0.474 1.00 94.75 96 THR A O 1
ATOM 764 N N . LEU A 1 97 ? -10.291 -4.160 -0.729 1.00 94.38 97 LEU A N 1
ATOM 765 C CA . LEU A 1 97 ? -10.861 -3.167 0.185 1.00 94.38 97 LEU A CA 1
ATOM 766 C C . LEU A 1 97 ? -12.389 -3.110 0.104 1.00 94.38 97 LEU A C 1
ATOM 768 O O . LEU A 1 97 ? -13.032 -2.955 1.141 1.00 94.38 97 LEU A O 1
ATOM 772 N N . ASN A 1 98 ? -12.951 -3.292 -1.093 1.00 94.00 98 ASN A N 1
ATOM 773 C CA . ASN A 1 98 ? -14.392 -3.246 -1.338 1.00 94.00 98 ASN A CA 1
ATOM 774 C C . ASN A 1 98 ? -14.913 -4.499 -2.077 1.00 94.00 98 ASN A C 1
ATOM 776 O O . ASN A 1 98 ? -15.272 -4.427 -3.259 1.00 94.00 98 ASN A O 1
ATOM 780 N N . PRO A 1 99 ? -14.926 -5.676 -1.425 1.00 91.12 99 PRO A N 1
ATOM 781 C CA . PRO A 1 99 ? -15.457 -6.879 -2.039 1.00 91.12 99 PRO A CA 1
ATOM 782 C C . PRO A 1 99 ? -16.990 -6.894 -1.976 1.00 91.12 99 PRO A C 1
ATOM 784 O O . PRO A 1 99 ? -17.601 -6.510 -0.978 1.00 91.12 99 PRO A O 1
ATOM 787 N N . ALA A 1 100 ? -17.621 -7.399 -3.038 1.00 89.00 100 ALA A N 1
ATOM 788 C CA . ALA A 1 100 ? -19.075 -7.488 -3.124 1.00 89.00 100 ALA A CA 1
ATOM 789 C C . ALA A 1 100 ? -19.661 -8.304 -1.957 1.00 89.00 100 ALA A C 1
ATOM 791 O O . ALA A 1 100 ? -19.275 -9.451 -1.732 1.00 89.00 100 ALA A O 1
ATOM 792 N N . GLY A 1 101 ? -20.617 -7.714 -1.233 1.00 87.56 101 GLY A N 1
ATOM 793 C CA . GLY A 1 101 ? -21.304 -8.369 -0.116 1.00 87.56 101 GLY A CA 1
ATOM 794 C C . GLY A 1 101 ? -20.558 -8.338 1.222 1.00 87.56 101 GLY A C 1
ATOM 795 O O . GLY A 1 101 ? -20.998 -9.002 2.158 1.00 87.56 101 GLY A O 1
ATOM 796 N N . ALA A 1 102 ? -19.465 -7.578 1.344 1.00 89.62 102 ALA A N 1
ATOM 797 C CA . ALA A 1 102 ? -18.796 -7.340 2.620 1.00 89.62 102 ALA A CA 1
ATOM 798 C C . ALA A 1 102 ? -18.657 -5.840 2.924 1.00 89.62 102 ALA A C 1
ATOM 800 O O . ALA A 1 102 ? -18.955 -4.990 2.092 1.00 89.62 102 ALA A O 1
ATOM 801 N N . GLU A 1 103 ? -18.199 -5.527 4.137 1.00 88.56 103 GLU A N 1
ATOM 802 C CA . GLU A 1 103 ? -17.893 -4.158 4.565 1.00 88.56 103 GLU A CA 1
ATOM 803 C C . GLU A 1 103 ? -16.856 -3.493 3.645 1.00 88.56 103 GLU A C 1
ATOM 805 O O . GLU A 1 103 ? -15.785 -4.070 3.418 1.00 88.56 103 GLU A O 1
ATOM 810 N N . ASP A 1 104 ? -17.181 -2.297 3.143 1.00 94.00 104 ASP A N 1
ATOM 811 C CA . ASP A 1 104 ? -16.284 -1.450 2.356 1.00 94.00 104 ASP A CA 1
ATOM 812 C C . ASP A 1 104 ? -15.312 -0.719 3.288 1.00 94.00 104 ASP A C 1
ATOM 814 O O . ASP A 1 104 ? -15.709 0.070 4.147 1.00 94.00 104 ASP A O 1
ATOM 818 N N . LEU A 1 105 ? -14.020 -0.990 3.119 1.00 95.88 105 LEU A N 1
ATOM 819 C CA . LEU A 1 105 ? -12.954 -0.401 3.925 1.00 95.88 105 LEU A CA 1
ATOM 820 C C . LEU A 1 105 ? -12.311 0.829 3.278 1.00 95.88 105 LEU A C 1
ATOM 822 O O . LEU A 1 105 ? -11.399 1.413 3.864 1.00 95.88 105 LEU A O 1
ATOM 826 N N . THR A 1 106 ? -12.730 1.217 2.073 1.00 95.19 106 THR A N 1
ATOM 827 C CA . THR A 1 106 ? -12.034 2.214 1.247 1.00 95.19 106 THR A CA 1
ATOM 828 C C . THR A 1 106 ? -11.909 3.557 1.960 1.00 95.19 106 THR A C 1
ATOM 830 O O . THR A 1 106 ? -10.807 4.094 2.082 1.00 95.19 106 THR A O 1
ATOM 833 N N . GLU A 1 107 ? -13.017 4.086 2.480 1.00 94.88 107 GLU A N 1
ATOM 834 C CA . GLU A 1 107 ? -13.035 5.372 3.184 1.00 94.88 107 GLU A CA 1
ATOM 835 C C . GLU A 1 107 ? -12.208 5.314 4.472 1.00 94.88 107 GLU A C 1
ATOM 837 O O . GLU A 1 107 ? -11.298 6.122 4.654 1.00 94.88 107 GLU A O 1
ATOM 842 N N . PHE A 1 108 ? -12.427 4.290 5.305 1.00 96.31 108 PHE A N 1
ATOM 843 C CA . PHE A 1 108 ? -11.672 4.095 6.544 1.00 96.31 108 PHE A CA 1
ATOM 844 C C . PHE A 1 108 ? -10.158 4.031 6.302 1.00 96.31 108 PHE A C 1
ATOM 846 O O . PHE A 1 108 ? -9.381 4.658 7.023 1.00 96.31 108 PHE A O 1
ATOM 853 N N . ILE A 1 109 ? -9.713 3.296 5.280 1.00 96.50 109 ILE A N 1
ATOM 854 C CA . ILE A 1 109 ? -8.286 3.166 4.972 1.00 96.50 109 ILE A CA 1
ATOM 855 C C . ILE A 1 109 ? -7.708 4.459 4.403 1.00 96.50 109 ILE A C 1
ATOM 857 O O . ILE A 1 109 ? -6.572 4.802 4.742 1.00 96.50 109 ILE A O 1
ATOM 861 N N . ASN A 1 110 ? -8.470 5.214 3.612 1.00 94.81 110 ASN A N 1
ATOM 862 C CA . ASN A 1 110 ? -8.053 6.539 3.157 1.00 94.81 110 ASN A CA 1
ATOM 863 C C . ASN A 1 110 ? -7.906 7.517 4.332 1.00 94.81 110 ASN A C 1
ATOM 865 O O . ASN A 1 110 ? -6.876 8.185 4.450 1.00 94.81 110 ASN A O 1
ATOM 869 N N . GLU A 1 111 ? -8.866 7.547 5.256 1.00 95.31 111 GLU A N 1
ATOM 870 C CA . GLU A 1 111 ? -8.764 8.344 6.481 1.00 95.31 111 GLU A CA 1
ATOM 871 C C . GLU A 1 111 ? -7.583 7.903 7.352 1.00 95.31 111 GLU A C 1
ATOM 873 O O . GLU A 1 111 ? -6.844 8.740 7.880 1.00 95.31 111 GLU A O 1
ATOM 878 N N . PHE A 1 112 ? -7.367 6.591 7.489 1.00 96.19 112 PHE A N 1
ATOM 879 C CA . PHE A 1 112 ? -6.263 6.034 8.263 1.00 96.19 112 PHE A CA 1
ATOM 880 C C . PHE A 1 112 ? -4.911 6.442 7.678 1.00 96.19 112 PHE A C 1
ATOM 882 O O . PHE A 1 112 ? -4.061 6.923 8.425 1.00 96.19 112 PHE A O 1
ATOM 889 N N . ARG A 1 113 ? -4.731 6.354 6.353 1.00 94.50 113 ARG A N 1
ATOM 890 C CA . ARG A 1 113 ? -3.520 6.817 5.648 1.00 94.50 113 ARG A CA 1
ATOM 891 C C . ARG A 1 113 ? -3.183 8.275 5.957 1.00 94.50 113 ARG A C 1
ATOM 893 O O . ARG A 1 113 ? -2.027 8.586 6.233 1.00 94.50 113 ARG A O 1
ATOM 900 N N . LEU A 1 114 ? -4.180 9.157 5.970 1.00 93.25 114 LEU A N 1
ATOM 901 C CA . LEU A 1 114 ? -3.983 10.569 6.309 1.00 93.25 114 LEU A CA 1
ATOM 902 C C . LEU A 1 114 ? -3.715 10.764 7.808 1.00 93.25 114 LEU A C 1
ATOM 904 O O . LEU A 1 114 ? -2.873 11.567 8.213 1.00 93.25 114 LEU A O 1
ATOM 908 N N . SER A 1 115 ? -4.403 9.994 8.647 1.00 93.44 115 SER A N 1
ATOM 909 C CA . SER A 1 115 ? -4.367 10.159 10.097 1.00 93.44 115 SER A CA 1
ATOM 910 C C . SER A 1 115 ? -3.089 9.634 10.743 1.00 93.44 115 SER A C 1
ATOM 912 O O . SER A 1 115 ? -2.677 10.160 11.774 1.00 93.44 115 SER A O 1
ATOM 914 N N . ILE A 1 116 ? -2.422 8.630 10.162 1.00 91.81 116 ILE A N 1
ATOM 915 C CA . ILE A 1 116 ? -1.182 8.069 10.731 1.00 91.81 116 ILE A CA 1
ATOM 916 C C . ILE A 1 116 ? -0.004 9.051 10.728 1.00 91.81 116 ILE A C 1
ATOM 918 O O . ILE A 1 116 ? 0.959 8.827 11.461 1.00 91.81 116 ILE A O 1
ATOM 922 N N . ILE A 1 117 ? -0.088 10.132 9.947 1.00 90.00 117 ILE A N 1
ATOM 923 C CA . ILE A 1 117 ? 0.955 11.158 9.831 1.00 90.00 117 ILE A CA 1
ATOM 924 C C . ILE A 1 117 ? 1.122 11.913 11.154 1.00 90.00 117 ILE A C 1
ATOM 926 O O . ILE A 1 117 ? 2.244 12.245 11.539 1.00 90.00 117 ILE A O 1
ATOM 930 N N . THR A 1 118 ? 0.024 12.169 11.879 1.00 90.56 118 THR A N 1
ATOM 931 C CA . THR A 1 118 ? 0.074 12.916 13.142 1.00 90.56 118 THR A CA 1
ATOM 932 C C . THR A 1 118 ? -0.646 12.187 14.280 1.00 90.56 118 THR A C 1
ATOM 934 O O . THR A 1 118 ? -1.740 11.651 14.097 1.00 90.56 118 THR A O 1
ATOM 937 N N . PRO A 1 119 ? -0.099 12.205 15.511 1.00 91.25 119 PRO A N 1
ATOM 938 C CA . PRO A 1 119 ? -0.768 11.589 16.657 1.00 91.25 119 PRO A CA 1
ATOM 939 C C . PRO A 1 119 ? -2.151 12.180 16.964 1.00 91.25 119 PRO A C 1
ATOM 941 O O . PRO A 1 119 ? -3.008 11.472 17.492 1.00 91.25 119 PRO A O 1
ATOM 944 N N . ALA A 1 120 ? -2.362 13.467 16.660 1.00 94.12 120 ALA A N 1
ATOM 945 C CA . ALA A 1 120 ? -3.632 14.153 16.876 1.00 94.12 120 ALA A CA 1
ATOM 946 C C . ALA A 1 120 ? -4.725 13.611 15.943 1.00 94.12 120 ALA A C 1
ATOM 948 O O . ALA A 1 120 ? -5.738 13.123 16.437 1.00 94.12 120 ALA A O 1
ATOM 949 N N . ALA A 1 121 ? -4.471 13.581 14.630 1.00 93.56 121 ALA A N 1
ATOM 950 C CA . ALA A 1 121 ? -5.418 13.043 13.654 1.00 93.56 121 ALA A CA 1
ATOM 951 C C . ALA A 1 121 ? -5.736 11.566 13.927 1.00 93.56 121 ALA A C 1
ATOM 953 O O . ALA A 1 121 ? -6.895 11.166 13.936 1.00 93.56 121 ALA A O 1
ATOM 954 N N . LEU A 1 122 ? -4.724 10.764 14.278 1.00 93.31 122 LEU A N 1
ATOM 955 C CA . LEU A 1 122 ? -4.934 9.368 14.656 1.00 93.31 122 LEU A CA 1
ATOM 956 C C . LEU A 1 122 ? -5.806 9.208 15.911 1.00 93.31 122 LEU A C 1
ATOM 958 O O . LEU A 1 122 ? -6.582 8.259 16.018 1.00 93.31 122 LEU A O 1
ATOM 962 N N . LYS A 1 123 ? -5.675 10.114 16.886 1.00 94.31 123 LYS A N 1
ATOM 963 C CA . LYS A 1 123 ? -6.528 10.118 18.079 1.00 94.31 123 LYS A CA 1
ATOM 964 C C . LYS A 1 123 ? -7.971 10.459 17.715 1.00 94.31 123 LYS A C 1
ATOM 966 O O . LYS A 1 123 ? -8.875 9.864 18.294 1.00 94.31 123 LYS A O 1
ATOM 971 N N . ASP A 1 124 ? -8.183 11.387 16.793 1.00 95.12 124 ASP A N 1
ATOM 972 C CA . ASP A 1 124 ? -9.524 11.781 16.363 1.00 95.12 124 ASP A CA 1
ATOM 973 C C . ASP A 1 124 ? -10.185 10.694 15.513 1.00 95.12 124 ASP A C 1
ATOM 975 O O . ASP A 1 124 ? -11.324 10.329 15.792 1.00 95.12 124 ASP A O 1
ATOM 979 N N . LEU A 1 125 ? -9.437 10.036 14.625 1.00 95.44 125 LEU A N 1
ATOM 980 C CA . LEU A 1 125 ? -9.909 8.857 13.898 1.00 95.44 125 LEU A CA 1
ATOM 981 C C . LEU A 1 125 ? -10.402 7.753 14.848 1.00 95.44 125 LEU A C 1
ATOM 983 O O . LEU A 1 125 ? -11.499 7.221 14.688 1.00 95.44 125 LEU A O 1
ATOM 987 N N . LYS A 1 126 ? -9.630 7.449 15.899 1.00 95.19 126 LYS A N 1
ATOM 988 C CA . LYS A 1 126 ? -10.033 6.473 16.926 1.00 95.19 126 LYS A CA 1
ATOM 989 C C . LYS A 1 126 ? -11.323 6.864 17.644 1.00 95.19 126 LYS A C 1
ATOM 991 O O . LYS A 1 126 ? -12.101 5.989 18.004 1.00 95.19 126 LYS A O 1
ATOM 996 N N . LYS A 1 127 ? -11.553 8.158 17.883 1.00 94.69 127 LYS A N 1
ATOM 997 C CA . LYS A 1 127 ? -12.798 8.633 18.507 1.00 94.69 127 LYS A CA 1
ATOM 998 C C . LYS A 1 127 ? -13.985 8.546 17.554 1.00 94.69 127 LYS A C 1
ATOM 1000 O O . LYS A 1 127 ? -15.080 8.253 18.022 1.00 94.69 127 LYS A O 1
ATOM 1005 N N . ASN A 1 128 ? -13.774 8.806 16.265 1.00 94.62 128 ASN A N 1
ATOM 1006 C CA . ASN A 1 128 ? -14.829 8.762 15.254 1.00 94.62 128 ASN A CA 1
ATOM 1007 C C . ASN A 1 128 ? -15.334 7.328 15.056 1.00 94.62 128 ASN A C 1
ATOM 1009 O O . ASN A 1 128 ? -16.539 7.097 15.055 1.00 94.62 128 ASN A O 1
ATOM 1013 N N . HIS A 1 129 ? -14.410 6.364 14.997 1.00 93.38 129 HIS A N 1
ATOM 1014 C CA . HIS A 1 129 ? -14.724 4.949 14.761 1.00 93.38 129 HIS A CA 1
ATOM 1015 C C . HIS A 1 129 ? -14.949 4.128 16.043 1.00 93.38 129 HIS A C 1
ATOM 1017 O O . HIS A 1 129 ? -15.438 3.004 15.971 1.00 93.38 129 HIS A O 1
ATOM 1023 N N . LYS A 1 130 ? -14.634 4.680 17.225 1.00 92.69 130 LYS A N 1
ATOM 1024 C CA . LYS A 1 130 ? -14.872 4.088 18.558 1.00 92.69 130 LYS A CA 1
ATOM 1025 C C . LYS A 1 130 ? -14.472 2.604 18.624 1.00 92.69 130 LYS A C 1
ATOM 1027 O O . LYS A 1 130 ? -13.316 2.266 18.369 1.00 92.69 130 LYS A O 1
ATOM 1032 N N . ASP A 1 131 ? -15.421 1.734 18.963 1.00 90.00 131 ASP A N 1
ATOM 1033 C CA . ASP A 1 131 ? -15.220 0.298 19.147 1.00 90.00 131 ASP A CA 1
ATOM 1034 C C . ASP A 1 131 ? -14.935 -0.429 17.822 1.00 90.00 131 ASP A C 1
ATOM 1036 O O . ASP A 1 131 ? -14.236 -1.442 17.813 1.00 90.00 131 ASP A O 1
ATOM 1040 N N . ASN A 1 132 ? -15.364 0.140 16.689 1.00 92.69 132 ASN A N 1
ATOM 1041 C CA . ASN A 1 132 ? -15.145 -0.442 15.365 1.00 92.69 132 ASN A CA 1
ATOM 1042 C C . ASN A 1 132 ? -13.715 -0.222 14.858 1.00 92.69 132 ASN A C 1
ATOM 1044 O O . ASN A 1 132 ? -13.268 -0.954 13.984 1.00 92.69 132 ASN A O 1
ATOM 1048 N N . TYR A 1 133 ? -12.957 0.735 15.408 1.00 95.69 133 TYR A N 1
ATOM 1049 C CA . TYR A 1 133 ? -11.615 1.070 14.910 1.00 95.69 133 TYR A CA 1
ATOM 1050 C C . TYR A 1 133 ? -10.689 -0.154 14.810 1.00 95.69 133 TYR A C 1
ATOM 1052 O O . TYR A 1 133 ? -10.069 -0.387 13.774 1.00 95.69 133 TYR A O 1
ATOM 1060 N N . PHE A 1 134 ? -10.596 -0.962 15.871 1.00 95.12 134 PHE A N 1
ATOM 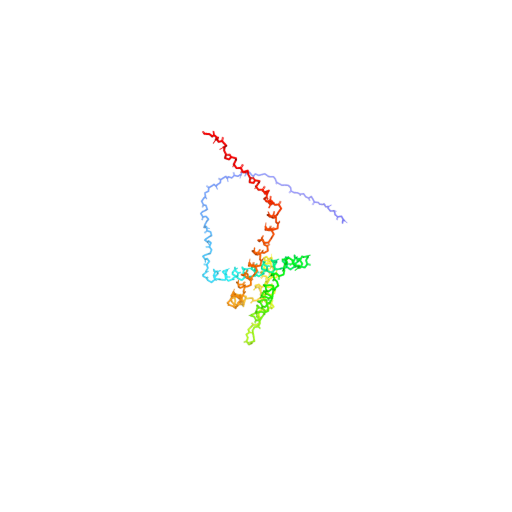1061 C CA . PHE A 1 134 ? -9.723 -2.142 15.867 1.00 95.12 134 PHE A CA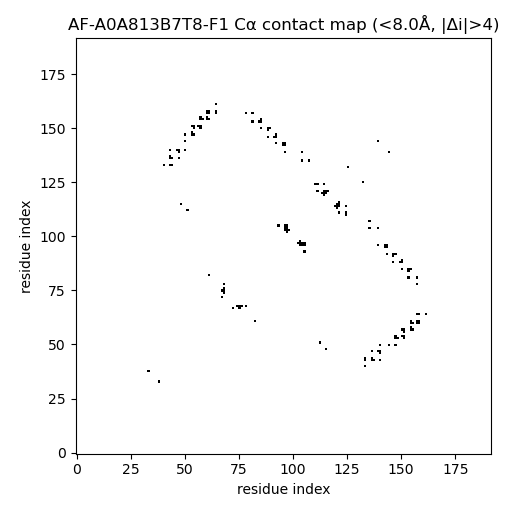 1
ATOM 1062 C C . PHE A 1 134 ? -10.302 -3.301 15.052 1.00 95.12 134 PHE A C 1
ATOM 1064 O O . PHE A 1 134 ? -9.537 -4.056 14.455 1.00 95.12 134 PHE A O 1
ATOM 1071 N N . GLN A 1 135 ? -11.630 -3.409 14.968 1.00 94.75 135 GLN A N 1
ATOM 1072 C CA . GLN A 1 135 ? -12.288 -4.371 14.088 1.00 94.75 135 GLN A CA 1
ATOM 1073 C C . GLN A 1 135 ? -11.960 -4.069 12.621 1.00 94.75 135 GLN A C 1
ATOM 1075 O O . GLN A 1 135 ? -11.456 -4.947 11.927 1.00 94.75 135 GLN A O 1
ATOM 1080 N N . LEU A 1 136 ? -12.131 -2.819 12.182 1.00 96.06 136 LEU A N 1
ATOM 1081 C CA . LEU A 1 136 ? -11.808 -2.363 10.828 1.00 96.06 136 LEU A CA 1
ATOM 1082 C C . LEU A 1 136 ? -10.328 -2.582 10.486 1.00 96.06 136 LEU A C 1
ATOM 1084 O O . LEU A 1 136 ? -10.005 -3.064 9.400 1.00 96.06 136 LEU A O 1
ATOM 1088 N N . LEU A 1 137 ? -9.415 -2.304 11.427 1.00 96.69 137 LEU A N 1
ATOM 1089 C CA . LEU A 1 137 ? -7.992 -2.615 11.250 1.00 96.69 137 LEU A CA 1
ATOM 1090 C C . LEU A 1 137 ? -7.738 -4.117 11.096 1.00 96.69 137 LEU A C 1
ATOM 1092 O O . LEU A 1 137 ? -6.921 -4.501 10.262 1.00 96.69 137 LEU A O 1
ATOM 1096 N N . SER A 1 138 ? -8.413 -4.962 11.879 1.00 95.81 138 SER A N 1
ATOM 1097 C CA . SER A 1 138 ? -8.283 -6.417 11.755 1.00 95.81 138 SER A CA 1
ATOM 1098 C C . SER A 1 138 ? -8.737 -6.890 10.380 1.00 95.81 138 SER A C 1
ATOM 1100 O O . SER A 1 138 ? -7.985 -7.579 9.700 1.00 95.81 138 SER A O 1
ATOM 1102 N N . VAL A 1 139 ? -9.919 -6.453 9.933 1.00 95.88 139 VAL A N 1
ATOM 1103 C CA . VAL A 1 139 ? -10.464 -6.825 8.621 1.00 95.88 139 VAL A CA 1
ATOM 1104 C C . VAL A 1 139 ? -9.532 -6.355 7.501 1.00 95.88 139 VAL A C 1
ATOM 1106 O O . VAL A 1 139 ? -9.259 -7.111 6.570 1.00 95.88 139 VAL A O 1
ATOM 1109 N N . PHE A 1 140 ? -8.979 -5.143 7.606 1.00 97.25 140 PHE A N 1
ATOM 1110 C CA . PHE A 1 140 ? -7.977 -4.651 6.662 1.00 97.25 140 PHE A CA 1
ATOM 1111 C C . PHE A 1 140 ? -6.738 -5.546 6.610 1.00 97.25 140 PHE A C 1
ATOM 1113 O O . PHE A 1 140 ? -6.308 -5.926 5.524 1.00 97.25 140 PHE A O 1
ATOM 1120 N N . ILE A 1 141 ? -6.171 -5.894 7.766 1.00 97.19 141 ILE A N 1
ATOM 1121 C CA . ILE A 1 141 ? -4.991 -6.760 7.848 1.00 97.19 141 ILE A CA 1
ATOM 1122 C C . ILE A 1 141 ? -5.293 -8.117 7.216 1.00 97.19 141 ILE A C 1
ATOM 1124 O O . ILE A 1 141 ? -4.532 -8.568 6.364 1.00 97.19 141 ILE A O 1
ATOM 1128 N N . ASP A 1 142 ? -6.396 -8.748 7.602 1.00 95.94 142 ASP A N 1
ATOM 1129 C CA . ASP A 1 142 ? -6.728 -10.104 7.168 1.00 95.94 142 ASP A CA 1
ATOM 1130 C C . ASP A 1 142 ? -6.976 -10.168 5.658 1.00 95.94 142 ASP A C 1
ATOM 1132 O O . ASP A 1 142 ? -6.499 -11.086 4.990 1.00 95.94 142 ASP A O 1
ATOM 1136 N N . ARG A 1 143 ? -7.653 -9.160 5.095 1.00 95.19 143 ARG A N 1
ATOM 1137 C CA . ARG A 1 143 ? -7.924 -9.096 3.653 1.00 95.19 143 ARG A CA 1
ATOM 1138 C C . ARG A 1 143 ? -6.696 -8.678 2.847 1.00 95.19 143 ARG A C 1
ATOM 1140 O O . ARG A 1 143 ? -6.403 -9.275 1.815 1.00 95.19 143 ARG A O 1
ATOM 1147 N N . CYS A 1 144 ? -5.971 -7.653 3.295 1.00 96.62 144 CYS A N 1
ATOM 1148 C CA . CYS A 1 144 ? -4.991 -6.968 2.451 1.00 96.62 144 CYS A CA 1
ATOM 1149 C C . CYS A 1 144 ? -3.545 -7.444 2.632 1.00 96.62 144 CYS A C 1
ATOM 1151 O O . CYS A 1 144 ? -2.715 -7.137 1.780 1.00 96.62 144 CYS A O 1
ATOM 1153 N N . ASN A 1 145 ? -3.203 -8.183 3.697 1.00 96.44 145 ASN A N 1
ATOM 1154 C CA . ASN A 1 145 ? -1.807 -8.552 3.977 1.00 96.44 145 ASN A CA 1
ATOM 1155 C C . ASN A 1 145 ? -1.129 -9.243 2.784 1.00 96.44 145 ASN A C 1
ATOM 1157 O O . ASN A 1 145 ? -0.044 -8.835 2.377 1.00 96.44 145 ASN A O 1
ATOM 1161 N N . SER A 1 146 ? -1.789 -10.243 2.190 1.00 97.12 146 SER A N 1
ATOM 1162 C CA . SER A 1 146 ? -1.216 -10.999 1.069 1.00 97.12 146 SER A CA 1
ATOM 1163 C C . SER A 1 146 ? -0.971 -10.124 -0.162 1.00 97.12 146 SER A C 1
ATOM 1165 O O . SER A 1 146 ? 0.112 -10.169 -0.744 1.00 97.12 146 SER A O 1
ATOM 1167 N N . ILE A 1 147 ? -1.943 -9.297 -0.560 1.00 96.81 147 ILE A N 1
ATOM 1168 C CA . ILE A 1 147 ? -1.794 -8.458 -1.755 1.00 96.81 147 ILE A CA 1
ATOM 1169 C C . ILE A 1 147 ? -0.747 -7.353 -1.543 1.00 96.81 147 ILE A C 1
ATOM 1171 O O . ILE A 1 147 ? 0.041 -7.086 -2.449 1.00 96.81 147 ILE A O 1
ATOM 1175 N N . CYS A 1 148 ? -0.641 -6.789 -0.333 1.00 97.12 148 CYS A N 1
ATOM 1176 C CA . CYS A 1 148 ? 0.420 -5.844 0.026 1.00 97.12 148 CYS A CA 1
ATOM 1177 C C . CYS A 1 148 ? 1.818 -6.469 -0.118 1.00 97.12 148 CYS A C 1
ATOM 1179 O O . CYS A 1 148 ? 2.710 -5.857 -0.706 1.00 97.12 148 CYS A O 1
ATOM 1181 N N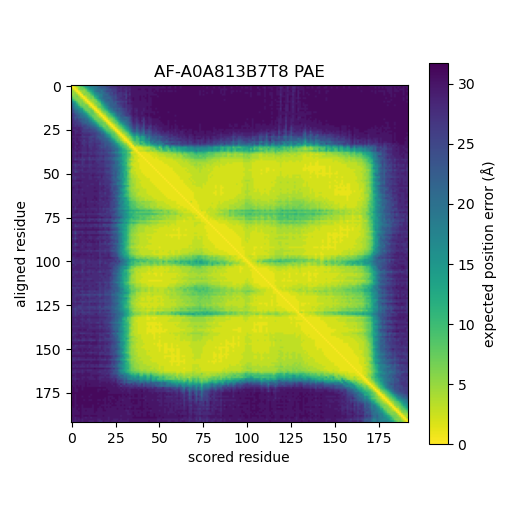 . GLU A 1 149 ? 2.008 -7.698 0.375 1.00 97.31 149 GLU A N 1
ATOM 1182 C CA . GLU A 1 149 ? 3.274 -8.431 0.242 1.00 97.31 149 GLU A CA 1
ATOM 1183 C C . GLU A 1 149 ? 3.618 -8.706 -1.227 1.00 97.31 149 GLU A C 1
ATOM 1185 O O . GLU A 1 149 ? 4.764 -8.520 -1.644 1.00 97.31 149 GLU A O 1
ATOM 1190 N N . GLN A 1 150 ? 2.626 -9.091 -2.034 1.00 96.88 150 GLN A N 1
ATOM 1191 C CA . GLN A 1 150 ? 2.818 -9.314 -3.466 1.00 96.88 150 GLN A CA 1
ATOM 1192 C C . GLN A 1 150 ? 3.195 -8.026 -4.207 1.00 96.88 150 GLN A C 1
ATOM 1194 O O . GLN A 1 150 ? 4.132 -8.043 -5.004 1.00 96.88 150 GLN A O 1
ATOM 1199 N N . MET A 1 151 ? 2.515 -6.908 -3.932 1.00 97.31 151 MET A N 1
ATOM 1200 C CA . MET A 1 151 ? 2.862 -5.601 -4.504 1.00 97.31 151 MET A CA 1
ATOM 1201 C C . MET A 1 151 ? 4.297 -5.207 -4.155 1.00 97.31 151 MET A C 1
ATOM 1203 O O . MET A 1 151 ? 5.061 -4.799 -5.030 1.00 97.31 151 MET A O 1
ATOM 1207 N N . ASN A 1 152 ? 4.688 -5.392 -2.895 1.00 97.62 152 ASN A N 1
ATOM 1208 C CA . ASN A 1 152 ? 6.041 -5.107 -2.435 1.00 97.62 152 ASN A CA 1
ATOM 1209 C C . ASN A 1 152 ? 7.094 -5.996 -3.092 1.00 97.62 152 ASN A C 1
ATOM 1211 O O . ASN A 1 152 ? 8.183 -5.524 -3.415 1.00 97.62 152 ASN A O 1
ATOM 1215 N N . HIS A 1 153 ? 6.780 -7.269 -3.328 1.00 97.06 153 HIS A N 1
ATOM 1216 C CA . HIS A 1 153 ? 7.661 -8.176 -4.059 1.00 97.06 153 HIS A CA 1
ATOM 1217 C C . HIS A 1 153 ? 7.864 -7.724 -5.505 1.00 97.06 153 HIS A C 1
ATOM 1219 O O . HIS A 1 153 ? 9.001 -7.638 -5.971 1.00 97.06 153 HIS A O 1
ATOM 1225 N N . THR A 1 154 ? 6.782 -7.377 -6.206 1.00 96.62 154 THR A N 1
ATOM 1226 C CA . THR A 1 154 ? 6.853 -6.861 -7.579 1.00 96.62 154 THR A CA 1
ATOM 1227 C C . THR A 1 154 ? 7.648 -5.551 -7.630 1.00 96.62 154 THR A C 1
ATOM 1229 O O . THR A 1 154 ? 8.571 -5.432 -8.437 1.00 96.62 154 THR A O 1
ATOM 1232 N N . ALA A 1 155 ? 7.396 -4.606 -6.717 1.00 97.38 155 ALA A N 1
ATOM 1233 C CA . ALA A 1 155 ? 8.171 -3.367 -6.617 1.00 97.38 155 ALA A CA 1
ATOM 1234 C C . ALA A 1 155 ? 9.655 -3.625 -6.303 1.00 97.38 155 ALA A C 1
ATOM 1236 O O . ALA A 1 155 ? 10.533 -3.033 -6.924 1.00 97.38 155 ALA A O 1
ATOM 1237 N N . SER A 1 156 ? 9.961 -4.559 -5.401 1.00 96.94 156 SER A N 1
ATOM 1238 C CA . SER A 1 156 ? 11.344 -4.925 -5.067 1.00 96.94 156 SER A CA 1
ATOM 1239 C C . SER A 1 156 ? 12.083 -5.540 -6.258 1.00 96.94 156 SER A C 1
ATOM 1241 O O . SER A 1 156 ? 13.255 -5.238 -6.479 1.00 96.94 156 SER A O 1
ATOM 1243 N N . LYS A 1 157 ? 11.412 -6.372 -7.068 1.00 96.56 157 LYS A N 1
ATOM 1244 C CA . LYS A 1 157 ? 11.978 -6.880 -8.329 1.00 96.56 157 LYS A CA 1
ATOM 1245 C C . LYS A 1 157 ? 12.309 -5.739 -9.289 1.00 96.56 157 LYS A C 1
ATOM 1247 O O . LYS A 1 157 ? 13.415 -5.710 -9.826 1.00 96.56 157 LYS A O 1
ATOM 1252 N N . ILE A 1 158 ? 11.376 -4.803 -9.464 1.00 96.12 158 ILE A N 1
ATOM 1253 C CA . ILE A 1 158 ? 11.563 -3.612 -10.299 1.00 96.12 158 ILE A CA 1
ATOM 1254 C C . ILE A 1 158 ? 12.777 -2.802 -9.816 1.00 96.12 158 ILE A C 1
ATOM 1256 O O . ILE A 1 158 ? 13.653 -2.479 -10.615 1.00 96.12 158 ILE A O 1
ATOM 1260 N N . ASP A 1 159 ? 12.874 -2.530 -8.513 1.00 96.44 159 ASP A N 1
ATOM 1261 C CA . ASP A 1 159 ? 13.981 -1.779 -7.906 1.00 96.44 159 ASP A CA 1
ATOM 1262 C C . ASP A 1 159 ? 15.337 -2.465 -8.107 1.00 96.44 159 ASP A C 1
ATOM 1264 O O . ASP A 1 159 ? 16.316 -1.824 -8.489 1.00 96.44 159 ASP A O 1
ATOM 1268 N N . ASN A 1 160 ? 15.400 -3.780 -7.889 1.00 95.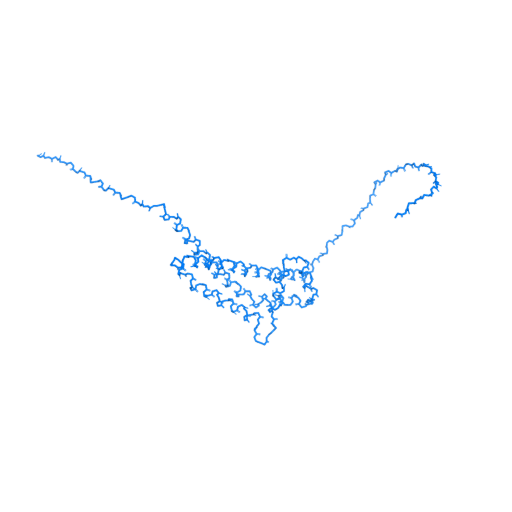88 160 ASN A N 1
ATOM 1269 C CA . ASN A 1 160 ? 16.634 -4.548 -8.034 1.00 95.88 160 ASN A CA 1
ATOM 1270 C C . ASN A 1 160 ? 17.135 -4.555 -9.482 1.00 95.88 160 ASN A C 1
ATOM 1272 O O . ASN A 1 160 ? 18.329 -4.368 -9.719 1.00 95.88 160 ASN A O 1
ATOM 1276 N N . MET A 1 161 ? 16.234 -4.725 -10.451 1.00 94.12 161 MET A N 1
ATOM 1277 C CA . MET A 1 161 ? 16.591 -4.671 -11.870 1.00 94.12 161 MET A CA 1
ATOM 1278 C C . MET A 1 161 ? 17.013 -3.261 -12.296 1.00 94.12 161 MET A C 1
ATOM 1280 O O . MET A 1 161 ? 18.028 -3.110 -12.973 1.00 94.12 161 MET A O 1
ATOM 1284 N N . ALA A 1 162 ? 16.304 -2.228 -11.831 1.00 92.75 162 ALA A N 1
ATOM 1285 C CA . ALA A 1 162 ? 16.656 -0.831 -12.079 1.00 92.75 162 ALA A CA 1
ATOM 1286 C C . ALA A 1 162 ? 18.066 -0.500 -11.560 1.00 92.75 162 ALA A C 1
ATOM 1288 O O . ALA A 1 162 ? 18.894 0.061 -12.279 1.00 92.75 162 ALA A O 1
ATOM 1289 N N . LYS A 1 163 ? 18.382 -0.914 -10.327 1.00 92.75 163 LYS A N 1
ATOM 1290 C CA . LYS A 1 163 ? 19.715 -0.737 -9.732 1.00 92.75 163 LYS A CA 1
ATOM 1291 C C . LYS A 1 163 ? 20.800 -1.497 -10.493 1.00 92.75 163 LYS A C 1
ATOM 1293 O O . LYS A 1 163 ? 21.878 -0.941 -10.707 1.00 92.75 163 LYS A O 1
ATOM 1298 N N . ALA A 1 164 ? 20.528 -2.734 -10.916 1.00 90.56 164 ALA A N 1
ATOM 1299 C CA . ALA A 1 164 ? 21.465 -3.545 -11.696 1.00 90.56 164 ALA A CA 1
ATOM 1300 C C . ALA A 1 164 ? 21.789 -2.902 -13.055 1.00 90.56 164 ALA A C 1
ATOM 1302 O O . ALA A 1 164 ? 22.942 -2.859 -13.475 1.00 90.56 164 ALA A O 1
ATOM 1303 N N . MET A 1 165 ? 20.782 -2.335 -13.716 1.00 86.31 165 MET A N 1
ATOM 1304 C CA . MET A 1 165 ? 20.950 -1.612 -14.972 1.00 86.31 165 MET A CA 1
ATOM 1305 C C . MET A 1 165 ? 21.800 -0.345 -14.799 1.00 86.31 165 MET A C 1
ATOM 1307 O O . MET A 1 165 ? 22.743 -0.123 -15.560 1.00 86.31 165 MET A O 1
ATOM 1311 N N . MET A 1 166 ? 21.530 0.454 -13.761 1.00 82.94 166 MET A N 1
ATOM 1312 C CA . MET A 1 166 ? 22.320 1.655 -13.458 1.00 82.94 166 MET A CA 1
ATOM 1313 C C . MET A 1 166 ? 23.784 1.324 -13.125 1.00 82.94 166 MET A C 1
ATOM 1315 O O . MET A 1 166 ? 24.695 2.032 -13.553 1.00 82.94 166 MET A O 1
ATOM 1319 N N . THR A 1 167 ? 24.035 0.222 -12.412 1.00 83.81 167 THR A N 1
ATOM 1320 C CA . THR A 1 167 ? 25.407 -0.238 -12.125 1.00 83.81 167 THR A CA 1
ATOM 1321 C C . THR A 1 167 ? 26.110 -0.811 -13.354 1.00 83.81 167 THR A C 1
ATOM 1323 O O . THR A 1 167 ? 27.302 -0.563 -13.525 1.00 83.81 167 THR A O 1
ATOM 1326 N N . ALA A 1 168 ? 25.401 -1.510 -14.246 1.00 76.50 168 ALA A N 1
ATOM 1327 C CA . ALA A 1 168 ? 25.962 -1.978 -15.515 1.00 76.50 168 ALA A CA 1
ATOM 1328 C C . ALA A 1 168 ? 26.353 -0.809 -16.436 1.00 76.50 168 ALA A C 1
ATOM 1330 O O . ALA A 1 168 ? 27.437 -0.822 -17.020 1.00 76.50 168 ALA A O 1
ATOM 1331 N N . SER A 1 169 ? 25.520 0.235 -16.502 1.00 67.75 169 SER A N 1
ATOM 1332 C CA . SER A 1 169 ? 25.813 1.459 -17.259 1.00 67.75 169 SER A CA 1
ATOM 1333 C C . SER A 1 169 ? 27.050 2.192 -16.709 1.00 67.75 169 SER A C 1
ATOM 1335 O O . SER A 1 169 ? 27.946 2.563 -17.467 1.00 67.75 169 SER A O 1
ATOM 1337 N N . ALA A 1 170 ? 27.186 2.287 -15.380 1.00 61.31 170 ALA A N 1
ATOM 1338 C CA . ALA A 1 170 ? 28.360 2.877 -14.729 1.00 61.31 170 ALA A CA 1
ATOM 1339 C C . ALA A 1 170 ? 29.636 2.010 -14.824 1.00 61.31 170 ALA A C 1
ATOM 1341 O O . ALA A 1 170 ? 30.746 2.538 -14.814 1.00 61.31 170 ALA A O 1
ATOM 1342 N N . GLY A 1 171 ? 29.508 0.683 -14.921 1.00 56.06 171 GLY A N 1
ATOM 1343 C CA . GLY A 1 171 ? 30.641 -0.236 -15.081 1.00 56.06 171 GLY A CA 1
ATOM 1344 C C . GLY A 1 171 ? 31.183 -0.307 -16.513 1.00 56.06 171 GLY A C 1
ATOM 1345 O O . GLY A 1 171 ? 32.359 -0.610 -16.715 1.00 56.06 171 GLY A O 1
ATOM 1346 N N . SER A 1 172 ? 30.363 0.020 -17.515 1.00 49.59 172 SER A N 1
ATOM 1347 C CA . SER A 1 172 ? 30.740 -0.103 -18.929 1.00 49.59 172 SER A CA 1
ATOM 1348 C C . SER A 1 172 ? 31.676 1.008 -19.434 1.00 49.59 172 SER A C 1
ATOM 1350 O O . SER A 1 172 ? 32.239 0.879 -20.520 1.00 49.59 172 SER A O 1
ATOM 1352 N N . VAL A 1 173 ? 31.909 2.066 -18.647 1.00 50.59 173 VAL A N 1
ATOM 1353 C CA . VAL A 1 173 ? 32.928 3.102 -18.929 1.00 50.59 173 VAL A CA 1
ATOM 1354 C C . VAL A 1 173 ? 34.334 2.714 -18.442 1.00 50.59 173 VAL A C 1
ATOM 1356 O O . VAL A 1 173 ? 35.309 3.379 -18.787 1.00 50.59 173 VAL A O 1
ATOM 1359 N N . ALA A 1 174 ? 34.474 1.609 -17.700 1.00 50.91 174 ALA A N 1
ATOM 1360 C CA . ALA A 1 174 ? 35.742 1.130 -17.149 1.00 50.91 174 ALA A CA 1
ATOM 1361 C C . ALA A 1 174 ? 36.181 -0.207 -17.772 1.00 50.91 174 ALA A C 1
ATOM 1363 O O . ALA A 1 174 ? 36.430 -1.181 -17.066 1.00 50.91 174 ALA A O 1
ATOM 1364 N N . GLY A 1 175 ? 36.305 -0.283 -19.101 1.00 46.19 175 GLY A N 1
ATOM 1365 C CA . GLY A 1 175 ? 36.965 -1.447 -19.696 1.00 46.19 175 GLY A CA 1
ATOM 1366 C C . GLY A 1 175 ? 36.728 -1.683 -21.175 1.00 46.19 175 GLY A C 1
ATOM 1367 O O . GLY A 1 175 ? 36.074 -2.650 -21.543 1.00 46.19 175 GLY A O 1
ATOM 1368 N N . THR A 1 176 ? 37.387 -0.919 -22.043 1.00 45.44 176 THR A N 1
ATOM 1369 C CA . THR A 1 176 ? 37.901 -1.535 -23.274 1.00 45.44 176 THR A CA 1
ATOM 1370 C C . THR A 1 176 ? 39.129 -2.370 -22.897 1.00 45.44 176 THR A C 1
ATOM 1372 O O . THR A 1 176 ? 40.139 -1.785 -22.483 1.00 45.44 176 THR A O 1
ATOM 1375 N N . PRO A 1 177 ? 39.123 -3.709 -23.031 1.00 47.34 177 PRO A N 1
ATOM 1376 C CA . PRO A 1 177 ? 40.351 -4.474 -22.905 1.00 47.34 177 PRO A CA 1
ATOM 1377 C C . PRO A 1 177 ? 41.231 -4.110 -24.104 1.00 47.34 177 PRO A C 1
ATOM 1379 O O . PRO A 1 177 ? 40.878 -4.384 -25.251 1.00 47.34 177 PRO A O 1
ATOM 1382 N N . LYS A 1 178 ? 42.386 -3.480 -23.858 1.00 49.56 178 LYS A N 1
ATOM 1383 C CA . LYS A 1 178 ? 43.433 -3.329 -24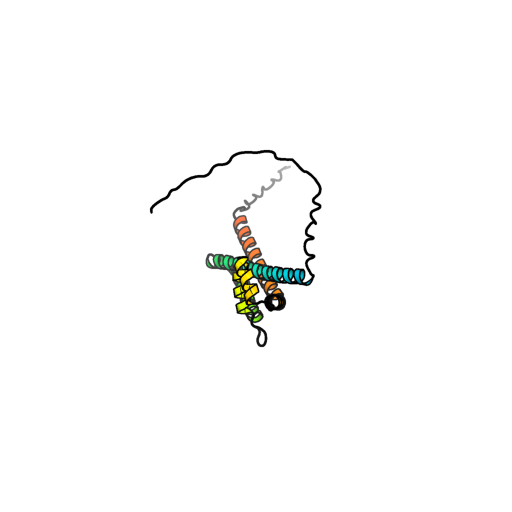.880 1.00 49.56 178 LYS A CA 1
ATOM 1384 C C . LYS A 1 178 ? 43.722 -4.714 -25.484 1.00 49.56 178 LYS A C 1
ATOM 1386 O O . LYS A 1 178 ? 43.965 -5.652 -24.716 1.00 49.56 178 LYS A O 1
ATOM 1391 N N . PRO A 1 179 ? 43.750 -4.871 -26.818 1.00 45.06 179 PRO A N 1
ATOM 1392 C CA . PRO A 1 179 ? 44.075 -6.150 -27.428 1.00 45.06 179 PRO A CA 1
ATOM 1393 C C . PRO A 1 179 ? 45.507 -6.528 -27.031 1.00 45.06 179 PRO A C 1
ATOM 1395 O O . PRO A 1 179 ? 46.464 -5.815 -27.341 1.00 45.06 179 PRO A O 1
ATOM 1398 N N . LYS A 1 180 ? 45.670 -7.643 -26.305 1.00 45.03 180 LYS A N 1
ATOM 1399 C CA . LYS A 1 180 ? 46.992 -8.204 -25.999 1.00 45.03 180 LYS A CA 1
ATOM 1400 C C . LYS A 1 180 ? 47.665 -8.588 -27.317 1.00 45.03 180 LYS A C 1
ATOM 1402 O O . LYS A 1 180 ? 47.319 -9.591 -27.939 1.00 45.03 180 LYS A O 1
ATOM 1407 N N . LYS A 1 181 ? 48.644 -7.782 -27.730 1.00 46.62 181 LYS A N 1
ATOM 1408 C CA . LYS A 1 181 ? 49.570 -8.066 -28.829 1.00 46.62 181 LYS A CA 1
ATOM 1409 C C . LYS A 1 181 ? 50.237 -9.421 -28.542 1.00 46.62 181 LYS A C 1
ATOM 1411 O O . LYS A 1 181 ? 50.999 -9.541 -27.586 1.00 46.62 181 LYS A O 1
ATOM 1416 N N . LYS A 1 182 ? 49.914 -10.458 -29.324 1.00 47.78 182 LYS A N 1
ATOM 1417 C CA . LYS A 1 182 ? 50.607 -11.756 -29.270 1.00 47.78 182 LYS A CA 1
ATOM 1418 C C . LYS A 1 182 ? 52.059 -11.537 -29.699 1.00 47.78 182 LYS A C 1
ATOM 1420 O O . LYS A 1 182 ? 52.345 -11.428 -30.889 1.00 47.78 182 LYS A O 1
ATOM 1425 N N . THR A 1 183 ? 52.977 -11.480 -28.741 1.00 44.00 183 THR A N 1
ATOM 1426 C CA . THR A 1 183 ? 54.412 -11.561 -29.021 1.00 44.00 183 THR A CA 1
ATOM 1427 C C . THR A 1 183 ? 54.719 -12.985 -29.479 1.00 44.00 183 THR A C 1
ATOM 1429 O O . THR A 1 183 ? 54.679 -13.931 -28.693 1.00 44.00 183 THR A O 1
ATOM 1432 N N . ARG A 1 184 ? 54.970 -13.146 -30.781 1.00 47.25 184 ARG A N 1
ATOM 1433 C CA . ARG A 1 184 ? 55.490 -14.376 -31.388 1.00 47.25 184 ARG A CA 1
ATOM 1434 C C . ARG A 1 184 ? 56.867 -14.641 -30.762 1.00 47.25 184 ARG A C 1
ATOM 1436 O O . ARG A 1 184 ? 57.774 -13.833 -30.945 1.00 47.25 184 ARG A O 1
ATOM 1443 N N . LYS A 1 185 ? 57.026 -15.728 -29.998 1.00 42.44 185 LYS A N 1
ATOM 1444 C CA . LYS A 1 185 ? 58.359 -16.197 -29.591 1.00 42.44 185 LYS A CA 1
ATOM 1445 C C . LYS A 1 185 ? 59.089 -16.653 -30.853 1.00 42.44 185 LYS A C 1
ATOM 1447 O O . LYS A 1 185 ? 58.627 -17.565 -31.533 1.00 42.44 185 LYS A O 1
ATOM 1452 N N . ALA A 1 186 ? 60.182 -15.971 -31.174 1.00 49.47 186 ALA A N 1
ATOM 1453 C CA . ALA A 1 186 ? 61.134 -16.402 -32.180 1.00 49.47 186 ALA A CA 1
ATOM 1454 C C . ALA A 1 186 ? 61.845 -17.655 -31.657 1.00 49.47 186 ALA A C 1
ATOM 1456 O O . ALA A 1 186 ? 62.554 -17.596 -30.653 1.00 49.47 186 ALA A O 1
ATOM 1457 N N . THR A 1 187 ? 61.616 -18.791 -32.308 1.00 46.69 187 THR A N 1
ATOM 1458 C CA . THR A 1 187 ? 62.426 -19.992 -32.112 1.00 46.69 187 THR A CA 1
ATOM 1459 C C . THR A 1 187 ? 63.742 -19.774 -32.847 1.00 46.69 187 THR A C 1
ATOM 1461 O O . THR A 1 187 ? 63.747 -19.487 -34.045 1.00 46.69 187 THR A O 1
ATOM 1464 N N . GLY A 1 188 ? 64.838 -19.831 -32.094 1.00 41.12 188 GLY A N 1
ATOM 1465 C CA . GLY A 1 188 ? 66.190 -19.630 -32.588 1.00 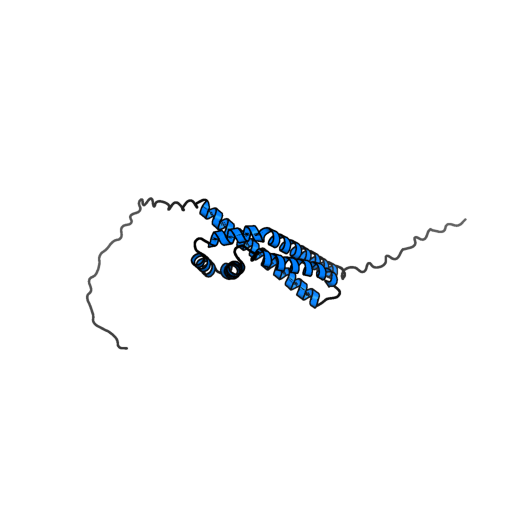41.12 188 GLY A CA 1
ATOM 1466 C C . GLY A 1 188 ? 66.569 -20.642 -33.665 1.00 41.12 188 GLY A C 1
ATOM 1467 O O . GLY A 1 188 ? 66.308 -21.837 -33.555 1.00 41.12 188 GLY A O 1
ATOM 1468 N N . LEU A 1 189 ? 67.194 -20.097 -34.699 1.00 49.81 189 LEU A N 1
ATOM 1469 C CA . LEU A 1 189 ? 67.977 -20.767 -35.719 1.00 49.81 189 LEU A CA 1
ATOM 1470 C C . LEU A 1 189 ? 69.242 -21.360 -35.076 1.00 49.81 189 LEU A C 1
ATOM 1472 O O . LEU A 1 189 ? 70.011 -20.603 -34.489 1.00 49.81 189 LEU A O 1
ATOM 1476 N N . VAL A 1 190 ? 69.515 -22.651 -35.267 1.00 43.88 190 VAL A N 1
ATOM 1477 C CA . VAL A 1 190 ? 70.900 -23.131 -35.389 1.00 43.88 190 VAL A CA 1
ATOM 1478 C C . VAL A 1 190 ? 70.960 -24.085 -36.578 1.00 43.88 190 VAL A C 1
ATOM 1480 O O . VAL A 1 190 ? 70.238 -25.075 -36.648 1.00 43.88 190 VAL A O 1
ATOM 1483 N N . LYS A 1 191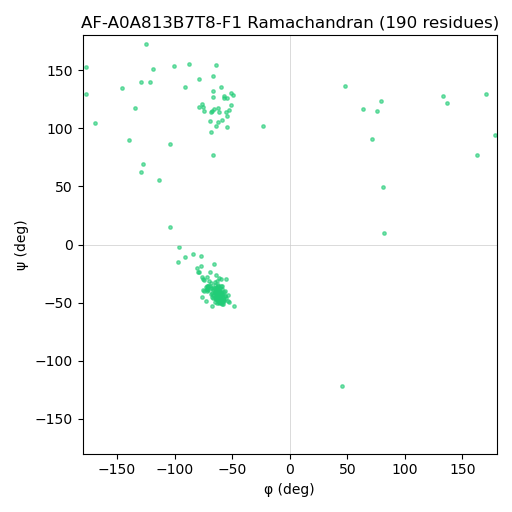 ? 71.767 -23.673 -37.554 1.00 46.25 191 LYS A N 1
ATOM 1484 C CA . LYS A 1 191 ? 72.159 -24.389 -38.766 1.00 46.25 191 LYS A CA 1
ATOM 1485 C C . LYS A 1 191 ? 73.388 -25.263 -38.480 1.00 46.25 191 LYS A C 1
ATOM 1487 O O . LYS A 1 191 ? 74.235 -24.835 -37.701 1.00 46.25 191 LYS A O 1
ATOM 1492 N N . GLN A 1 192 ? 73.492 -26.303 -39.314 1.00 44.28 192 GLN A N 1
ATOM 1493 C CA . GLN A 1 192 ? 74.631 -27.180 -39.640 1.00 44.28 192 GLN A CA 1
ATOM 1494 C C . GLN A 1 192 ? 74.883 -28.358 -38.707 1.00 44.28 192 GLN A C 1
ATOM 1496 O O . GLN A 1 192 ? 75.229 -28.144 -37.531 1.00 44.28 192 GLN A O 1
#

Foldseek 3Di:
DDDDDDDDDDDDDDDDDDDDDDDDPPPDPDDPPQDPVNVVLVVLLVLLVVLLVLQVVLVVLLVVLVVVCVVPVVLSVVCVVLNVVLVVLVVVLCCLQPPPPDDRLPVVSVQSSVQVVDPVSVVVSCVVCPPCNSVSSVSNCVRRVVSSVVSSVSSVVSNVVVVVSVVVVVCVVPDDDDPPDPDDPDDDDDDD